Protein AF-A0A954LAP3-F1 (afdb_monomer_lite)

Radius of gyration: 24.7 Å; chains: 1; bounding box: 61×58×62 Å

Sequence (360 aa):
ISDARSALRKAASLLADQDLAIEVDALASLLDSYLTNERYTLDEVSLNVRSASELLTRMEQAEGIVRDGTETESEASGSFGLLQSSDAEGAGDELIADIEVIDGDADEEGNGGPRLVIAALNDQLDQAVVRVRGLVGDLITTSADQETRRTVKAFPAAMRMFDFRLYASPEASPAATRQRADDEMQTRLHRWLDTEQPGLDNKTPRQAAADPATRRLAAGLLLAMHQQVQTMADGFDLNRVWQELELPAPVNVDPARIRSTASLSFLQFRRVDLSQLNDDQLTDFAMRSAILGATDLAEAAIDAILERPDALEKFGLHRAGVLLSTLARERGDVAKTLHVIDFVRQRTDSTGEGFRQHLE

Secondary structure (DSSP, 8-state):
-HHHHHHHHHHHTT-S-HHHHHHHHHHHHHHHHHH-S-EEEEEEEEEEBS-HHHHHHHHHHSTTEEE-----SSS-SEEEEEESSS-TT-TTPBEEEEEEEE-PPPPTTS-S-SEEEEEEETTTHHHHHHHHHHHHTTTB---GGG-EEEEEEEEEGGGGGG---B---TTS-HHHHHHHHHHHHHHHHHHHHTS-BGGGTTB-HHHHHHSTTTHHHHHHHHHHHHHHHTTT-S---HHHHHHHTTPPPPPPB-GGG-S-GGGS-HHHHTTB-GGGS-HHHHHHHHHHHHHTT-HHHHHHHHHHHHT-HHHHHHH-HHHHHHHHHHHHHHTT-HHHHHHHHHHHHHHHHTTSSTTTSS--

pLDDT: mean 88.72, std 11.08, range [36.44, 98.25]

Structure (mmCIF, N/CA/C/O backbone):
data_AF-A0A954LAP3-F1
#
_entry.id   AF-A0A954LAP3-F1
#
loop_
_atom_site.group_PDB
_atom_site.id
_atom_site.type_symbol
_atom_site.label_atom_id
_atom_site.label_alt_id
_atom_site.label_comp_id
_atom_site.label_asym_id
_atom_site.label_entity_id
_atom_site.label_seq_id
_atom_site.pdbx_PDB_ins_code
_atom_site.Cartn_x
_atom_site.Cartn_y
_atom_site.Cartn_z
_atom_site.occupancy
_atom_site.B_iso_or_equiv
_atom_site.auth_seq_id
_atom_site.auth_comp_id
_atom_site.auth_asym_id
_atom_site.auth_atom_id
_atom_site.pdbx_PDB_model_num
ATOM 1 N N . ILE A 1 1 ? -15.810 -6.619 -20.477 1.00 64.44 1 ILE A N 1
ATOM 2 C CA . ILE A 1 1 ? -14.617 -6.945 -19.653 1.00 64.44 1 ILE A CA 1
ATOM 3 C C . ILE A 1 1 ? -13.750 -7.967 -20.380 1.00 64.44 1 ILE A C 1
ATOM 5 O O . ILE A 1 1 ? -12.683 -7.585 -20.845 1.00 64.44 1 ILE A O 1
ATOM 9 N N . SER A 1 2 ? -14.251 -9.193 -20.602 1.00 75.38 2 SER A N 1
ATOM 10 C CA . SER A 1 2 ? -13.543 -10.248 -21.356 1.00 75.38 2 SER A CA 1
ATOM 11 C C . SER A 1 2 ? -12.982 -9.766 -22.706 1.00 75.38 2 SER A C 1
ATOM 13 O O . SER A 1 2 ? -11.812 -10.000 -23.006 1.00 75.38 2 SER A O 1
ATOM 15 N N . ASP A 1 3 ? -13.772 -8.998 -23.465 1.00 85.50 3 ASP A N 1
ATOM 16 C CA . ASP A 1 3 ? -13.376 -8.499 -24.790 1.00 85.50 3 ASP A CA 1
ATOM 17 C C . ASP A 1 3 ? -12.215 -7.493 -24.744 1.00 85.50 3 ASP A C 1
ATOM 19 O O . ASP A 1 3 ? -11.321 -7.551 -25.583 1.00 85.50 3 ASP A O 1
ATOM 23 N N . ALA A 1 4 ? -12.179 -6.604 -23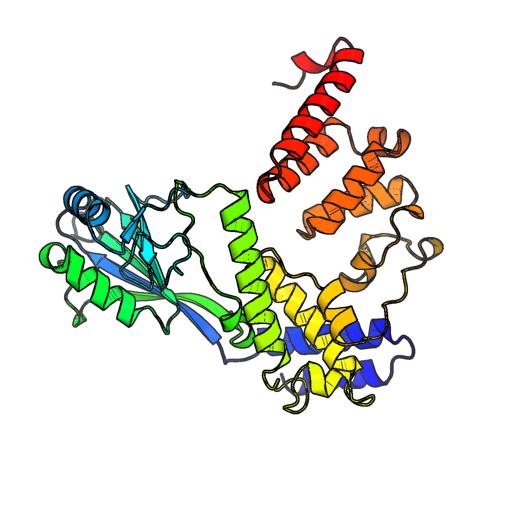.743 1.00 88.94 4 ALA A N 1
ATOM 24 C CA . ALA A 1 4 ? -11.130 -5.588 -23.616 1.00 88.94 4 ALA A CA 1
ATOM 25 C C . ALA A 1 4 ? -9.789 -6.213 -23.205 1.00 88.94 4 ALA A C 1
ATOM 27 O O . ALA A 1 4 ? -8.757 -5.932 -23.815 1.00 88.94 4 ALA A O 1
ATOM 28 N N . ARG A 1 5 ? -9.810 -7.133 -22.232 1.00 88.62 5 ARG A N 1
ATOM 29 C CA . ARG A 1 5 ? -8.635 -7.935 -21.872 1.00 88.62 5 ARG A CA 1
ATOM 30 C C . ARG A 1 5 ? -8.121 -8.735 -23.058 1.00 88.62 5 ARG A C 1
ATOM 32 O O . ARG A 1 5 ? -6.922 -8.740 -23.322 1.00 88.62 5 ARG A O 1
ATOM 39 N N . SER A 1 6 ? -9.018 -9.441 -23.746 1.00 90.38 6 SER A N 1
ATOM 40 C CA . SER A 1 6 ? -8.653 -10.262 -24.899 1.00 90.38 6 SER A CA 1
ATOM 41 C C . SER A 1 6 ? -8.020 -9.407 -25.998 1.00 90.38 6 SER A C 1
ATOM 43 O O . SER A 1 6 ? -6.980 -9.779 -26.540 1.00 90.38 6 SER A O 1
ATOM 45 N N . ALA A 1 7 ? -8.569 -8.214 -26.250 1.00 94.88 7 ALA A N 1
ATOM 46 C CA . ALA A 1 7 ? -8.007 -7.255 -27.192 1.00 94.88 7 ALA A CA 1
ATOM 47 C C . ALA A 1 7 ? -6.602 -6.781 -26.785 1.00 94.88 7 ALA A C 1
ATOM 49 O O . ALA A 1 7 ? -5.708 -6.791 -27.629 1.00 94.88 7 ALA A O 1
ATOM 50 N N . LEU A 1 8 ? -6.375 -6.429 -25.513 1.00 95.00 8 LEU A N 1
ATOM 51 C CA . LEU A 1 8 ? -5.049 -6.027 -25.023 1.00 95.00 8 LEU A CA 1
ATOM 52 C C . LEU A 1 8 ? -4.041 -7.175 -25.126 1.00 95.00 8 LEU A C 1
ATOM 54 O O . LEU A 1 8 ? -2.986 -7.000 -25.724 1.00 95.00 8 LEU A O 1
ATOM 58 N N . ARG A 1 9 ? -4.388 -8.380 -24.661 1.00 93.06 9 ARG A N 1
ATOM 59 C CA . ARG A 1 9 ? -3.522 -9.567 -24.796 1.00 93.06 9 ARG A CA 1
ATOM 60 C C . ARG A 1 9 ? -3.216 -9.884 -26.259 1.00 93.06 9 ARG A C 1
ATOM 62 O O . ARG A 1 9 ? -2.088 -10.241 -26.602 1.00 93.06 9 ARG A O 1
ATOM 69 N N . LYS A 1 10 ? -4.203 -9.722 -27.147 1.00 95.44 10 LYS A N 1
ATOM 70 C CA . LYS A 1 10 ? -3.998 -9.901 -28.584 1.00 95.44 10 LYS A CA 1
ATOM 71 C C . LYS A 1 10 ? -3.062 -8.836 -29.146 1.00 95.44 10 LYS A C 1
ATOM 73 O O . LYS A 1 10 ? -2.149 -9.199 -29.880 1.00 95.44 10 LYS A O 1
ATOM 78 N N . ALA A 1 11 ? -3.249 -7.566 -28.794 1.00 96.88 11 ALA A N 1
ATOM 79 C CA . ALA A 1 11 ? -2.355 -6.484 -29.195 1.00 96.88 11 ALA A CA 1
ATOM 80 C C . ALA A 1 11 ? -0.924 -6.751 -28.718 1.00 96.88 11 ALA A C 1
ATOM 82 O O . ALA A 1 11 ? 0.010 -6.672 -29.508 1.00 96.88 11 ALA A O 1
ATOM 83 N N . ALA A 1 12 ? -0.769 -7.182 -27.470 1.00 95.38 12 ALA A N 1
ATOM 84 C CA . ALA A 1 12 ? 0.515 -7.513 -26.885 1.00 95.38 12 ALA A CA 1
ATOM 85 C C . ALA A 1 12 ? 1.236 -8.646 -27.640 1.00 95.38 12 ALA A C 1
ATOM 87 O O . ALA A 1 12 ? 2.431 -8.552 -27.896 1.00 95.38 12 ALA A O 1
ATOM 88 N N . SER A 1 13 ? 0.502 -9.662 -28.115 1.00 95.06 13 SER A N 1
ATOM 89 C CA . SER A 1 13 ? 1.061 -10.729 -28.967 1.00 95.06 13 SER A CA 1
ATOM 90 C C . SER A 1 13 ? 1.543 -10.269 -30.353 1.00 95.06 13 SER A C 1
ATOM 92 O O . SER A 1 13 ? 2.222 -11.026 -31.043 1.00 95.06 13 SER A O 1
ATOM 94 N N . LEU A 1 14 ? 1.154 -9.067 -30.791 1.00 96.94 14 LEU A N 1
ATOM 95 C CA . LEU A 1 14 ? 1.518 -8.493 -32.091 1.00 96.94 14 LEU A CA 1
ATOM 96 C C . LEU A 1 14 ? 2.677 -7.491 -31.991 1.00 96.94 14 LEU A C 1
ATOM 98 O O . LEU A 1 14 ? 3.169 -7.031 -33.021 1.00 96.94 14 LEU A O 1
ATOM 102 N N . LEU A 1 15 ? 3.096 -7.127 -30.778 1.00 95.12 15 LEU A N 1
ATOM 103 C CA . LEU A 1 15 ? 4.179 -6.178 -30.557 1.00 95.12 15 LEU A CA 1
ATOM 104 C C . LEU A 1 15 ? 5.541 -6.859 -30.721 1.00 95.12 15 LEU A C 1
ATOM 106 O O . LEU A 1 15 ? 5.785 -7.934 -30.182 1.00 95.12 15 LEU A O 1
ATOM 110 N N . ALA A 1 16 ? 6.435 -6.200 -31.460 1.00 92.19 16 ALA A N 1
ATOM 111 C CA . ALA A 1 16 ? 7.822 -6.641 -31.614 1.00 92.19 16 ALA A CA 1
ATOM 112 C C . ALA A 1 16 ? 8.696 -6.255 -30.408 1.00 92.19 16 ALA A C 1
ATOM 114 O O . ALA A 1 16 ? 9.675 -6.934 -30.113 1.00 92.19 16 ALA A O 1
ATOM 115 N N . ASP A 1 17 ? 8.344 -5.161 -29.729 1.00 89.88 17 ASP A N 1
ATOM 116 C CA . ASP A 1 17 ? 8.992 -4.729 -28.495 1.00 89.88 17 ASP A CA 1
ATOM 117 C C . ASP A 1 17 ? 8.438 -5.555 -27.329 1.00 89.88 17 ASP A C 1
ATOM 119 O O . ASP A 1 17 ? 7.256 -5.456 -26.982 1.00 89.88 17 ASP A O 1
ATOM 123 N N . GLN A 1 18 ? 9.293 -6.407 -26.764 1.00 90.62 18 GLN A N 1
ATOM 124 C CA . GLN A 1 18 ? 8.921 -7.319 -25.691 1.00 90.62 18 GLN A CA 1
ATOM 125 C C . GLN A 1 18 ? 8.487 -6.575 -24.430 1.00 90.62 18 GLN A C 1
ATOM 127 O O . GLN A 1 18 ? 7.555 -7.017 -23.760 1.00 90.62 18 GLN A O 1
ATOM 132 N N . ASP A 1 19 ? 9.134 -5.458 -24.114 1.00 89.50 19 ASP A N 1
ATOM 133 C CA . ASP A 1 19 ? 8.819 -4.709 -22.911 1.00 89.50 19 ASP A CA 1
ATOM 134 C C . ASP A 1 19 ? 7.451 -4.063 -23.052 1.00 89.50 19 ASP A C 1
ATOM 136 O O . ASP A 1 19 ? 6.598 -4.268 -22.195 1.00 89.50 19 ASP A O 1
ATOM 140 N N . LEU A 1 20 ? 7.180 -3.412 -24.189 1.00 90.62 20 LEU A N 1
ATOM 141 C CA . LEU A 1 20 ? 5.851 -2.869 -24.472 1.00 90.62 20 LEU A CA 1
ATOM 142 C C . LEU A 1 20 ? 4.775 -3.967 -24.441 1.00 90.62 20 LEU A C 1
ATOM 144 O O . LEU A 1 20 ? 3.675 -3.749 -23.936 1.00 90.62 20 LEU A O 1
ATOM 148 N N . ALA A 1 21 ? 5.088 -5.167 -24.935 1.00 93.88 21 ALA A N 1
ATOM 149 C CA . ALA A 1 21 ? 4.186 -6.312 -24.851 1.00 93.88 21 ALA A CA 1
ATOM 150 C C . ALA A 1 21 ? 3.922 -6.765 -23.402 1.00 93.88 21 ALA A C 1
ATOM 152 O O . ALA A 1 21 ? 2.814 -7.213 -23.102 1.00 93.88 21 ALA A O 1
ATOM 153 N N . ILE A 1 22 ? 4.903 -6.658 -22.505 1.00 94.06 22 ILE A N 1
ATOM 154 C CA . ILE A 1 22 ? 4.727 -6.902 -21.066 1.00 94.06 22 ILE A CA 1
ATOM 155 C C . ILE A 1 22 ? 3.849 -5.807 -20.445 1.00 94.06 22 ILE A C 1
ATOM 157 O O . ILE A 1 22 ? 2.940 -6.124 -19.679 1.00 94.06 22 ILE A O 1
ATOM 161 N N . GLU A 1 23 ? 4.052 -4.533 -20.799 1.00 92.88 23 GLU A N 1
ATOM 162 C CA . GLU A 1 23 ? 3.237 -3.428 -20.268 1.00 92.88 23 GLU A CA 1
ATOM 163 C C . GLU A 1 23 ? 1.764 -3.570 -20.653 1.00 92.88 23 GLU A C 1
ATOM 165 O O . GLU A 1 23 ? 0.874 -3.352 -19.831 1.00 92.88 23 GLU A O 1
ATOM 170 N N . VAL A 1 24 ? 1.487 -3.973 -21.895 1.00 94.56 24 VAL A N 1
ATOM 171 C CA . VAL A 1 24 ? 0.112 -4.196 -22.354 1.00 94.56 24 VAL A CA 1
ATOM 172 C C . VAL A 1 24 ? -0.539 -5.371 -21.609 1.00 94.56 24 VAL A C 1
ATOM 174 O O . VAL A 1 24 ? -1.722 -5.288 -21.276 1.00 94.56 24 VAL A O 1
ATOM 177 N N . ASP A 1 25 ? 0.208 -6.429 -21.276 1.00 95.06 25 ASP A N 1
ATOM 178 C CA . ASP A 1 25 ? -0.294 -7.508 -20.409 1.00 95.06 25 ASP A CA 1
ATOM 179 C C . ASP A 1 25 ? -0.524 -7.038 -18.963 1.00 95.06 25 ASP A C 1
ATOM 181 O O . ASP A 1 25 ? -1.498 -7.458 -18.328 1.00 95.06 25 ASP A O 1
ATOM 185 N N . ALA A 1 26 ? 0.329 -6.151 -18.441 1.00 94.06 26 ALA A N 1
ATOM 186 C CA . ALA A 1 26 ? 0.139 -5.540 -17.127 1.00 94.06 26 ALA A CA 1
ATOM 187 C C . ALA A 1 26 ? -1.142 -4.696 -17.096 1.00 94.06 26 ALA A C 1
ATOM 189 O O . ALA A 1 26 ? -1.969 -4.858 -16.201 1.00 94.06 26 ALA A O 1
ATOM 190 N N . LEU A 1 27 ? -1.376 -3.872 -18.124 1.00 93.06 27 LEU A N 1
ATOM 191 C CA . LEU A 1 27 ? -2.619 -3.112 -18.285 1.00 93.06 27 LEU A CA 1
ATOM 192 C C . LEU A 1 27 ? -3.840 -4.025 -18.408 1.00 93.06 27 LEU A C 1
ATOM 194 O O . LEU A 1 27 ? -4.873 -3.742 -17.807 1.00 93.06 27 LEU A O 1
ATOM 198 N N . ALA A 1 28 ? -3.730 -5.132 -19.147 1.00 93.69 28 ALA A N 1
ATOM 199 C CA . ALA A 1 28 ? -4.803 -6.118 -19.237 1.00 93.69 28 ALA A CA 1
ATOM 200 C C . ALA A 1 28 ? -5.134 -6.726 -17.862 1.00 93.69 28 ALA A C 1
ATOM 202 O O . ALA A 1 28 ? -6.305 -6.930 -17.550 1.00 93.69 28 ALA A O 1
ATOM 203 N N . SER A 1 29 ? -4.114 -6.975 -17.038 1.00 92.12 29 SER A N 1
ATOM 204 C CA . SER A 1 29 ? -4.262 -7.542 -15.691 1.00 92.12 29 SER A CA 1
ATOM 205 C C . SER A 1 29 ? -4.841 -6.531 -14.694 1.00 92.12 29 SER A C 1
ATOM 207 O O . SER A 1 29 ? -5.730 -6.875 -13.918 1.00 92.12 29 SER A O 1
ATOM 209 N N . LEU A 1 30 ? -4.410 -5.267 -14.756 1.00 91.38 30 LEU A N 1
ATOM 210 C CA . LEU A 1 30 ? -5.008 -4.175 -13.980 1.00 91.38 30 LEU A CA 1
ATOM 211 C C . LEU A 1 30 ? -6.471 -3.952 -14.371 1.00 91.38 30 LEU A C 1
ATOM 213 O O . LEU A 1 30 ? -7.333 -3.780 -13.517 1.00 91.38 30 LEU A O 1
ATOM 217 N N . LEU A 1 31 ? -6.785 -3.979 -15.666 1.00 91.88 31 LEU A N 1
ATOM 218 C CA . LEU A 1 31 ? -8.161 -3.815 -16.124 1.00 91.88 31 LEU A CA 1
ATOM 219 C C . LEU A 1 31 ? -9.066 -4.928 -15.577 1.00 91.88 31 LEU A C 1
ATOM 221 O O . LEU A 1 31 ? -10.184 -4.650 -15.151 1.00 91.88 31 LEU A O 1
ATOM 225 N N . ASP A 1 32 ? -8.578 -6.168 -15.537 1.00 89.38 32 ASP A N 1
ATOM 226 C CA . ASP A 1 32 ? -9.293 -7.281 -14.909 1.00 89.38 32 ASP A CA 1
ATOM 227 C C . ASP A 1 32 ? -9.547 -7.046 -13.421 1.00 89.38 32 ASP A C 1
ATOM 229 O O . ASP A 1 32 ? -10.669 -7.248 -12.952 1.00 89.38 32 ASP A O 1
ATOM 233 N N . SER A 1 33 ? -8.542 -6.580 -12.678 1.00 87.94 33 SER A N 1
ATOM 234 C CA . SER A 1 33 ? -8.686 -6.328 -11.244 1.00 87.94 33 SER A CA 1
ATOM 235 C C . SER A 1 33 ? -9.628 -5.156 -10.941 1.00 87.94 33 SER A C 1
ATOM 237 O O . SER A 1 33 ? -10.359 -5.189 -9.950 1.00 87.94 33 SER A O 1
ATOM 239 N N . TYR A 1 34 ? -9.687 -4.143 -11.809 1.00 87.31 34 TYR A N 1
ATOM 240 C CA . TYR A 1 34 ? -10.629 -3.028 -11.674 1.00 87.31 34 TYR A CA 1
ATOM 241 C C . TYR A 1 34 ? -12.044 -3.351 -12.134 1.00 87.31 34 TYR A C 1
ATOM 243 O O . TYR A 1 34 ? -12.975 -2.685 -11.683 1.00 87.31 34 TYR A O 1
ATOM 251 N N . LEU A 1 35 ? -12.228 -4.336 -13.009 1.00 88.56 35 LEU A N 1
ATOM 252 C CA . LEU A 1 35 ? -13.541 -4.670 -13.558 1.00 88.56 35 LEU A CA 1
ATOM 253 C C . LEU A 1 35 ? -14.154 -5.935 -12.950 1.00 88.56 35 LEU A C 1
ATOM 255 O O . LEU A 1 35 ? -15.334 -6.192 -13.177 1.00 88.56 35 LEU A O 1
ATOM 259 N N . THR A 1 36 ? -13.404 -6.716 -12.169 1.00 87.00 36 THR A N 1
ATOM 260 C CA . THR A 1 36 ? -13.969 -7.868 -11.460 1.00 87.00 36 THR A CA 1
ATOM 261 C C . THR A 1 36 ? -15.006 -7.442 -10.413 1.00 87.00 36 THR A C 1
ATOM 263 O O . THR A 1 36 ? -14.868 -6.410 -9.742 1.00 87.00 36 THR A O 1
ATOM 266 N N . ASN A 1 37 ? -16.045 -8.271 -10.274 1.00 89.12 37 ASN A N 1
ATOM 267 C CA . ASN A 1 37 ? -17.036 -8.181 -9.198 1.00 89.12 37 ASN A CA 1
ATOM 268 C C . ASN A 1 37 ? -16.545 -8.864 -7.914 1.00 89.12 37 ASN A C 1
ATOM 270 O O . ASN A 1 37 ? -17.130 -8.657 -6.856 1.00 89.12 37 ASN A O 1
ATOM 274 N N . GLU A 1 38 ? -15.487 -9.674 -7.999 1.00 91.19 38 GLU A N 1
ATOM 275 C CA . GLU A 1 38 ? -14.867 -10.305 -6.838 1.00 91.19 38 GLU A CA 1
ATOM 276 C C . GLU A 1 38 ? -14.075 -9.255 -6.062 1.00 91.19 38 GLU A C 1
ATOM 278 O O . GLU A 1 38 ? -12.967 -8.849 -6.437 1.00 91.19 38 GLU A O 1
ATOM 283 N N . ARG A 1 39 ? -14.693 -8.779 -4.985 1.00 94.00 39 ARG A N 1
ATOM 284 C CA . ARG A 1 39 ? -14.141 -7.774 -4.089 1.00 94.00 39 ARG A CA 1
ATOM 285 C C . ARG A 1 39 ? -14.112 -8.316 -2.676 1.00 94.00 39 ARG A C 1
ATOM 287 O O . ARG A 1 39 ? -15.005 -9.061 -2.284 1.00 94.00 39 ARG A O 1
ATOM 294 N N . TYR A 1 40 ? -13.110 -7.889 -1.927 1.00 95.25 40 TYR A N 1
ATOM 295 C CA . TYR A 1 40 ? -13.214 -7.854 -0.477 1.00 95.25 40 TYR A CA 1
ATOM 296 C C . TYR A 1 40 ? -13.492 -6.408 -0.062 1.00 95.25 40 TYR A C 1
ATOM 298 O O . TYR A 1 40 ? -13.181 -5.466 -0.807 1.00 95.25 40 TYR A O 1
ATOM 306 N N . THR A 1 41 ? -14.136 -6.232 1.082 1.00 96.56 41 THR A N 1
ATOM 307 C CA . THR A 1 41 ? -14.580 -4.920 1.548 1.00 96.56 41 THR A CA 1
ATOM 308 C C . THR A 1 41 ? -13.992 -4.611 2.912 1.00 96.56 41 THR A C 1
ATOM 310 O O . THR A 1 41 ? -13.809 -5.500 3.740 1.00 96.56 41 THR A O 1
ATOM 313 N N . LEU A 1 42 ? -13.667 -3.338 3.117 1.00 96.75 42 LEU A N 1
ATOM 314 C CA . LEU A 1 42 ? -13.529 -2.761 4.444 1.00 96.75 42 LEU A CA 1
ATOM 315 C C . LEU A 1 42 ? -14.923 -2.286 4.833 1.00 96.75 42 LEU A C 1
ATOM 317 O O . LEU A 1 42 ? -15.454 -1.342 4.234 1.00 96.75 42 LEU A O 1
ATOM 321 N N . ASP A 1 43 ? -15.508 -2.978 5.794 1.00 98.00 43 ASP A N 1
ATOM 322 C CA . ASP A 1 43 ? -16.829 -2.684 6.313 1.00 98.00 43 ASP A CA 1
ATOM 323 C C . ASP A 1 43 ? -16.686 -2.097 7.713 1.00 98.00 43 ASP A C 1
ATOM 325 O O . ASP A 1 43 ? -15.755 -2.409 8.456 1.00 98.00 43 ASP A O 1
ATOM 329 N N . GLU A 1 44 ? -17.627 -1.241 8.078 1.00 97.62 44 GLU A N 1
ATOM 330 C CA . GLU A 1 44 ? -17.718 -0.710 9.428 1.00 97.62 44 GLU A CA 1
ATOM 331 C C . GLU A 1 44 ? -19.086 -1.004 10.036 1.00 97.62 44 GLU A C 1
ATOM 333 O O . GLU A 1 44 ? -20.097 -1.128 9.332 1.00 97.62 44 GLU A O 1
ATOM 338 N N . VAL A 1 45 ? -19.115 -1.063 11.362 1.00 97.62 45 VAL A N 1
ATOM 339 C CA . VAL A 1 45 ? -20.342 -1.024 12.151 1.00 97.62 45 VAL A CA 1
ATOM 340 C C . VAL A 1 45 ? -20.255 0.094 13.176 1.00 97.62 45 VAL A C 1
ATOM 342 O O . VAL A 1 45 ? -19.234 0.263 13.843 1.00 97.62 45 VAL A O 1
ATOM 345 N N . SER A 1 46 ? -21.343 0.849 13.310 1.00 95.75 46 SER A N 1
ATOM 346 C CA . SER A 1 46 ? -21.480 1.866 14.348 1.00 95.75 46 SER A CA 1
ATOM 347 C C . SER A 1 46 ? -22.414 1.378 15.449 1.00 95.75 46 SER A C 1
ATOM 349 O O . SER A 1 46 ? -23.522 0.908 15.180 1.00 95.75 46 SER A O 1
ATOM 351 N N . LEU A 1 47 ? -21.946 1.475 16.691 1.00 96.06 47 LEU A N 1
ATOM 352 C CA . LEU A 1 47 ? -22.637 1.030 17.891 1.00 96.06 47 LEU A CA 1
ATOM 353 C C . LEU A 1 47 ? -22.745 2.203 18.867 1.00 96.06 47 LEU A C 1
ATOM 355 O O . LEU A 1 47 ? -21.738 2.728 19.334 1.00 96.06 47 LEU A O 1
ATOM 359 N N . ASN A 1 48 ? -23.963 2.592 19.222 1.00 95.50 48 ASN A N 1
ATOM 360 C CA . ASN A 1 48 ? -24.200 3.550 20.299 1.00 95.50 48 ASN A CA 1
ATOM 361 C C . ASN A 1 48 ? -23.713 2.979 21.633 1.00 95.50 48 ASN A C 1
ATOM 363 O O . ASN A 1 48 ? -23.916 1.792 21.930 1.00 95.50 48 ASN A O 1
ATOM 367 N N . VAL A 1 49 ? -23.108 3.841 22.448 1.00 96.31 49 VAL A N 1
ATOM 368 C CA . VAL A 1 49 ? -22.612 3.498 23.781 1.00 96.31 49 VAL A CA 1
ATOM 369 C C . VAL A 1 49 ? -23.166 4.455 24.831 1.00 96.31 49 VAL A C 1
ATOM 371 O O . VAL A 1 49 ? -23.672 5.524 24.514 1.00 96.31 49 VAL A O 1
ATOM 374 N N . ARG A 1 50 ? -23.128 4.064 26.107 1.00 95.44 50 ARG A N 1
ATOM 375 C CA . ARG A 1 50 ? -23.655 4.895 27.205 1.00 95.44 50 ARG A CA 1
ATOM 376 C C . ARG A 1 50 ? -22.756 6.080 27.552 1.00 95.44 50 ARG A C 1
ATOM 378 O O . ARG A 1 50 ? -23.259 7.120 27.959 1.00 95.44 50 ARG A O 1
ATOM 385 N N . SER A 1 51 ? -21.440 5.895 27.460 1.00 95.94 51 SER A N 1
ATOM 386 C CA . SER A 1 51 ? -20.438 6.894 27.838 1.00 95.94 51 SER A CA 1
ATOM 387 C C . SER A 1 51 ? -19.142 6.654 27.068 1.00 95.94 51 SER A C 1
ATOM 389 O O . SER A 1 51 ? -18.550 5.580 27.188 1.00 95.94 51 SER A O 1
ATOM 391 N N . ALA A 1 52 ? -18.685 7.657 26.313 1.00 96.06 52 ALA A N 1
ATOM 392 C CA . ALA A 1 52 ? -17.399 7.604 25.621 1.00 96.06 52 ALA A CA 1
ATOM 393 C C . ALA A 1 52 ? -16.227 7.525 26.615 1.00 96.06 52 ALA A C 1
ATOM 395 O O . ALA A 1 52 ? -15.338 6.696 26.452 1.00 96.06 52 ALA A O 1
ATOM 396 N N . SER A 1 53 ? -16.241 8.316 27.692 1.00 96.00 53 SER A N 1
ATOM 397 C CA . SER A 1 53 ? -15.144 8.343 28.673 1.00 96.00 53 SER A CA 1
ATOM 398 C C . SER A 1 53 ? -14.974 7.020 29.432 1.00 96.00 53 SER A C 1
ATOM 400 O O . SER A 1 53 ? -13.845 6.578 29.667 1.00 96.00 53 SER A O 1
ATOM 402 N N . GLU A 1 54 ? -16.080 6.366 29.810 1.00 97.25 54 GLU A N 1
ATOM 403 C CA . GLU A 1 54 ? -16.008 5.045 30.448 1.00 97.25 54 GLU A CA 1
ATOM 404 C C . GLU A 1 54 ? -15.511 3.983 29.461 1.00 97.25 54 GLU A C 1
ATOM 406 O O . GLU A 1 54 ? -14.683 3.144 29.824 1.00 97.25 54 GLU A O 1
ATOM 411 N N . LEU A 1 55 ? -15.961 4.059 28.204 1.00 97.31 55 LEU A N 1
ATOM 412 C CA . LEU A 1 55 ? -15.508 3.168 27.144 1.00 97.31 55 LEU A CA 1
ATOM 413 C C . LEU A 1 55 ? -14.003 3.298 26.898 1.00 97.31 55 LEU A C 1
ATOM 415 O O . LEU A 1 55 ? -13.317 2.282 26.917 1.00 97.31 55 LEU A O 1
ATOM 419 N N . LEU A 1 56 ? -13.485 4.522 26.752 1.00 96.69 56 LEU A N 1
ATOM 420 C CA . LEU A 1 56 ? -12.050 4.788 26.596 1.00 96.69 56 LEU A CA 1
ATOM 421 C C . LEU A 1 56 ? -11.241 4.143 27.726 1.00 96.69 56 LEU A C 1
ATOM 423 O O . LEU A 1 56 ? -10.303 3.393 27.468 1.00 96.69 56 LEU A O 1
ATOM 427 N N . THR A 1 57 ? -11.666 4.359 28.974 1.00 97.00 57 THR A N 1
ATOM 428 C CA . THR A 1 57 ? -10.993 3.793 30.153 1.00 97.00 57 THR A CA 1
ATOM 429 C C . THR A 1 57 ? -10.983 2.262 30.122 1.00 97.00 57 THR A C 1
ATOM 431 O O . THR A 1 57 ? -9.986 1.638 30.482 1.00 97.00 57 THR A O 1
ATOM 434 N N . ARG A 1 58 ? -12.090 1.633 29.703 1.00 97.12 58 ARG A N 1
ATOM 435 C CA . ARG A 1 58 ? -12.186 0.169 29.641 1.00 97.12 58 ARG A CA 1
ATOM 436 C C . ARG A 1 58 ? -11.389 -0.415 28.480 1.00 97.12 58 ARG A C 1
ATOM 438 O O . ARG A 1 58 ? -10.776 -1.461 28.656 1.00 97.12 58 ARG A O 1
ATOM 445 N N . MET A 1 59 ? -11.361 0.258 27.332 1.00 96.31 59 MET A N 1
ATOM 446 C CA . MET A 1 59 ? -10.568 -0.155 26.173 1.00 96.31 59 MET A CA 1
ATOM 447 C C . MET A 1 59 ? -9.065 -0.093 26.455 1.00 96.31 59 MET A C 1
ATOM 449 O O . MET A 1 59 ? -8.358 -1.024 26.093 1.00 96.31 59 MET A O 1
ATOM 453 N N . GLU A 1 60 ? -8.584 0.922 27.181 1.00 95.00 60 GLU A N 1
ATOM 454 C CA . GLU A 1 60 ? -7.175 1.011 27.611 1.00 95.00 60 GLU A CA 1
ATOM 455 C C . GLU A 1 60 ? -6.740 -0.128 28.549 1.00 95.00 60 GLU A C 1
ATOM 457 O O . GLU A 1 60 ? -5.550 -0.414 28.666 1.00 95.00 60 GLU A O 1
ATOM 462 N N . GLN A 1 61 ? -7.689 -0.772 29.231 1.00 95.19 61 GLN A N 1
ATOM 463 C CA . GLN A 1 61 ? -7.436 -1.866 30.175 1.00 95.19 61 GLN A CA 1
ATOM 464 C C . GLN A 1 61 ? -7.734 -3.251 29.585 1.00 95.19 61 GLN A C 1
ATOM 466 O O . GLN A 1 61 ? -7.478 -4.261 30.243 1.00 95.19 61 GLN A O 1
ATOM 471 N N . ALA A 1 62 ? -8.320 -3.314 28.389 1.00 94.88 62 ALA A N 1
ATOM 472 C CA . ALA A 1 62 ? -8.792 -4.554 27.797 1.00 94.88 62 ALA A CA 1
ATOM 473 C C . ALA A 1 62 ? -7.655 -5.312 27.100 1.00 94.88 62 ALA A C 1
ATOM 475 O O . ALA A 1 62 ? -6.967 -4.787 26.228 1.00 94.88 62 ALA A O 1
ATOM 476 N N . GLU A 1 63 ? -7.499 -6.588 27.446 1.00 92.00 63 GLU A N 1
ATOM 477 C CA . GLU A 1 63 ? -6.543 -7.478 26.790 1.00 92.00 63 GLU A CA 1
ATOM 478 C C . GLU A 1 63 ? -6.892 -7.663 25.301 1.00 92.00 63 GLU A C 1
ATOM 480 O O . GLU A 1 63 ? -8.048 -7.889 24.930 1.00 92.00 63 GLU A O 1
ATOM 485 N N . GLY A 1 64 ? -5.883 -7.558 24.432 1.00 91.56 64 GLY A N 1
ATOM 486 C CA . GLY A 1 64 ? -6.048 -7.649 22.980 1.00 91.56 64 GLY A CA 1
ATOM 487 C C . GLY A 1 64 ? -6.536 -6.365 22.294 1.00 91.56 64 GLY A C 1
ATOM 488 O O . GLY A 1 64 ? -6.683 -6.373 21.072 1.00 91.56 64 GLY A O 1
ATOM 489 N N . ILE A 1 65 ? -6.777 -5.279 23.037 1.00 94.56 65 ILE A N 1
ATOM 490 C CA . ILE A 1 65 ? -7.020 -3.940 22.489 1.00 94.56 65 ILE A CA 1
ATOM 491 C C . ILE A 1 65 ? -5.779 -3.087 22.742 1.00 94.56 65 ILE A C 1
ATOM 493 O O . ILE A 1 65 ? -5.255 -3.033 23.851 1.00 94.56 65 ILE A O 1
ATOM 497 N N . VAL A 1 66 ? -5.305 -2.413 21.701 1.00 93.50 66 VAL A N 1
ATOM 498 C CA . VAL A 1 66 ? -4.115 -1.561 21.756 1.00 93.50 66 VAL A CA 1
ATOM 499 C C . VAL A 1 66 ? -4.473 -0.161 21.302 1.00 93.50 66 VAL A C 1
ATOM 501 O O . VAL A 1 66 ? -5.245 0.004 20.366 1.00 93.50 66 VAL A O 1
ATOM 504 N N . ARG A 1 67 ? -3.946 0.867 21.965 1.00 92.25 67 ARG A N 1
ATOM 505 C CA . ARG A 1 67 ? -4.179 2.249 21.542 1.00 92.25 67 ARG A CA 1
ATOM 506 C C . ARG A 1 67 ? -3.369 2.531 20.281 1.00 92.25 67 ARG A C 1
ATOM 508 O O . ARG A 1 67 ? -2.169 2.260 20.257 1.00 92.25 67 ARG A O 1
ATOM 515 N N . ASP A 1 68 ? -4.020 3.067 19.256 1.00 86.06 68 ASP A N 1
ATOM 516 C CA . ASP A 1 68 ? -3.312 3.545 18.076 1.00 86.06 68 ASP A CA 1
ATOM 517 C C . ASP A 1 68 ? -2.642 4.883 18.423 1.00 86.06 68 ASP A C 1
ATOM 519 O O . ASP A 1 68 ? -3.271 5.795 18.963 1.00 86.06 68 ASP A O 1
ATOM 523 N N . GLY A 1 69 ? -1.332 4.960 18.195 1.00 71.75 69 GLY A N 1
ATOM 524 C CA . GLY A 1 69 ? -0.530 6.158 18.437 1.00 71.75 69 GLY A CA 1
ATOM 525 C C . GLY A 1 69 ? -0.562 7.148 17.274 1.00 71.75 69 GLY A C 1
ATOM 526 O O . GLY A 1 69 ? 0.040 8.217 17.376 1.00 71.75 69 GLY A O 1
ATOM 527 N N . THR A 1 70 ? -1.214 6.800 16.164 1.00 65.44 70 THR A N 1
ATOM 528 C CA . THR A 1 70 ? -1.395 7.719 15.048 1.00 65.44 70 THR A CA 1
ATOM 529 C C . THR A 1 70 ? -2.540 8.678 15.369 1.00 65.44 70 THR A C 1
ATOM 531 O O . THR A 1 70 ? -3.709 8.307 15.417 1.00 65.44 70 THR A O 1
ATOM 534 N N . GLU A 1 71 ? -2.202 9.942 15.638 1.00 55.97 71 GLU A N 1
ATOM 535 C CA . GLU A 1 71 ? -3.192 11.019 15.660 1.00 55.97 71 GLU A CA 1
ATOM 536 C C . GLU A 1 71 ? -3.747 11.172 14.240 1.00 55.97 71 GLU A C 1
ATOM 538 O O . GLU A 1 71 ? -3.172 11.848 13.388 1.00 55.97 71 GLU A O 1
ATOM 543 N N . THR A 1 72 ? -4.844 10.483 13.946 1.00 54.53 72 THR A N 1
ATOM 544 C CA . THR A 1 72 ? -5.640 10.763 12.754 1.00 54.53 72 THR A CA 1
ATOM 545 C C . THR A 1 72 ? -6.331 12.112 12.930 1.00 54.53 72 THR A C 1
ATOM 547 O O . THR A 1 72 ? -6.791 12.416 14.030 1.00 54.53 72 THR A O 1
ATOM 550 N N . GLU A 1 73 ? -6.489 12.889 11.853 1.00 58.09 73 GLU A N 1
ATOM 551 C CA . GLU A 1 73 ? -7.374 14.072 11.784 1.00 58.09 73 GLU A CA 1
ATOM 552 C C . GLU A 1 73 ? -8.872 13.682 11.901 1.00 58.09 73 GLU A C 1
ATOM 554 O O . GLU A 1 73 ? -9.732 14.190 11.186 1.00 58.09 73 GLU A O 1
ATOM 559 N N . SER A 1 74 ? -9.185 12.708 12.753 1.00 70.56 74 SER A N 1
ATOM 560 C CA . SER A 1 74 ? -10.520 12.199 13.027 1.00 70.56 74 SER A CA 1
ATOM 561 C C . SER A 1 74 ? -11.130 12.980 14.188 1.00 70.56 74 SER A C 1
ATOM 563 O O . SER A 1 74 ? -10.436 13.408 15.108 1.00 70.56 74 SER A O 1
ATOM 565 N N . GLU A 1 75 ? -12.455 13.121 14.179 1.00 82.06 75 GLU A N 1
ATOM 566 C CA . GLU A 1 75 ? -13.232 13.615 15.326 1.00 82.06 75 GLU A CA 1
ATOM 567 C C . GLU A 1 75 ? -13.269 12.596 16.487 1.00 82.06 75 GLU A C 1
ATOM 569 O O . GLU A 1 75 ? -13.926 12.822 17.505 1.00 82.06 75 GLU A O 1
ATOM 574 N N . ALA A 1 76 ? -12.587 11.454 16.343 1.00 88.19 76 ALA A N 1
ATOM 575 C CA . ALA A 1 76 ? -12.480 10.436 17.372 1.00 88.19 76 ALA A CA 1
ATOM 576 C C . ALA A 1 76 ? -11.788 10.972 18.634 1.00 88.19 76 ALA A C 1
ATOM 578 O O . ALA A 1 76 ? -10.698 11.540 18.611 1.00 88.19 76 ALA A O 1
ATOM 579 N N . SER A 1 77 ? -12.412 10.711 19.778 1.00 93.25 77 SER A N 1
ATOM 580 C CA . SER A 1 77 ? -11.846 10.953 21.105 1.00 93.25 77 SER A CA 1
ATOM 581 C C . SER A 1 77 ? -10.779 9.919 21.477 1.00 93.25 77 SER A C 1
ATOM 583 O O . SER A 1 77 ? -9.989 10.146 22.394 1.00 93.25 77 SER A O 1
ATOM 585 N N . GLY A 1 78 ? -10.746 8.783 20.775 1.00 93.44 78 GLY A N 1
ATOM 586 C CA . GLY A 1 78 ? -9.667 7.805 20.855 1.00 93.44 78 GLY A CA 1
ATOM 587 C C . GLY A 1 78 ? -9.744 6.758 19.747 1.00 93.44 78 GLY A C 1
ATOM 588 O O . GLY A 1 78 ? -10.838 6.366 19.339 1.00 93.44 78 GLY A O 1
ATOM 589 N N . SER A 1 79 ? -8.574 6.290 19.316 1.00 94.31 79 SER A N 1
ATOM 590 C CA . SER A 1 79 ? -8.407 5.260 18.289 1.00 94.31 79 SER A CA 1
ATOM 591 C C . SER A 1 79 ? -7.655 4.064 18.866 1.00 94.31 79 SER A C 1
ATOM 593 O O . SER A 1 79 ? -6.676 4.216 19.604 1.00 94.31 79 SER A O 1
ATOM 595 N N . PHE A 1 80 ? -8.129 2.865 18.552 1.00 95.19 80 PHE A N 1
ATOM 596 C CA . PHE A 1 80 ? -7.593 1.602 19.037 1.00 95.19 80 PHE A CA 1
ATOM 597 C C . PHE A 1 80 ? -7.543 0.576 17.908 1.00 95.19 80 PHE A C 1
ATOM 599 O O . PHE A 1 80 ? -8.338 0.615 16.977 1.00 95.19 80 PHE A O 1
ATOM 606 N N . GLY A 1 81 ? -6.648 -0.392 18.032 1.00 94.88 81 GLY A N 1
ATOM 607 C CA . GLY A 1 81 ? -6.601 -1.590 17.215 1.00 94.88 81 GLY A CA 1
ATOM 608 C C . GLY A 1 81 ? -7.025 -2.822 18.014 1.00 94.88 81 GLY A C 1
ATOM 609 O O . GLY A 1 81 ? -6.739 -2.933 19.208 1.00 94.88 81 GLY A O 1
ATOM 610 N N . LEU A 1 82 ? -7.692 -3.768 17.356 1.00 95.62 82 LEU A N 1
ATOM 611 C CA . LEU A 1 82 ? -7.983 -5.093 17.904 1.00 95.62 82 LEU A CA 1
ATOM 612 C C . LEU A 1 82 ? -6.978 -6.111 17.363 1.00 95.62 82 LEU A C 1
ATOM 614 O O . LEU A 1 82 ? -6.968 -6.392 16.163 1.00 95.62 82 LEU A O 1
ATOM 618 N N . LEU A 1 83 ? -6.173 -6.702 18.244 1.00 94.38 83 LEU A N 1
ATOM 619 C CA . LEU A 1 83 ? -5.189 -7.729 17.891 1.00 94.38 83 LEU A CA 1
ATOM 620 C C . LEU A 1 83 ? -5.874 -9.047 17.523 1.00 94.38 83 LEU A C 1
ATOM 622 O O . LEU A 1 83 ? -6.907 -9.392 18.098 1.00 94.38 83 LEU A O 1
ATOM 626 N N . GLN A 1 84 ? -5.308 -9.820 16.595 1.00 91.75 84 GLN A N 1
ATOM 627 C CA . GLN A 1 84 ? -5.801 -11.152 16.237 1.00 91.75 84 GLN A CA 1
ATOM 628 C C . GLN A 1 84 ? -5.696 -12.126 17.419 1.00 91.75 84 GLN A C 1
ATOM 630 O O . GLN A 1 84 ? -6.684 -12.795 17.744 1.00 91.75 84 GLN A O 1
ATOM 635 N N . SER A 1 85 ? -4.536 -12.165 18.079 1.00 83.69 85 SER A N 1
ATOM 636 C CA . SER A 1 85 ? -4.315 -12.891 19.333 1.00 83.69 85 SER A CA 1
ATOM 637 C C . SER A 1 85 ? -4.666 -12.013 20.542 1.00 83.69 85 SER A C 1
ATOM 639 O O . SER A 1 85 ? -4.807 -10.798 20.420 1.00 83.69 85 SER A O 1
ATOM 641 N N . SER A 1 86 ? -4.894 -12.626 21.703 1.00 65.31 86 SER A N 1
ATOM 642 C CA . SER A 1 86 ? -5.029 -11.913 22.985 1.00 65.31 86 SER A CA 1
ATOM 643 C C . SER A 1 86 ? -3.674 -11.575 23.612 1.00 65.31 86 SER A C 1
ATOM 645 O O . SER A 1 86 ? -3.606 -10.698 24.467 1.00 65.31 86 SER A O 1
ATOM 647 N N . ASP A 1 87 ? -2.604 -12.238 23.171 1.00 61.62 87 ASP A N 1
ATOM 648 C CA . ASP A 1 87 ? -1.285 -12.171 23.795 1.00 61.62 87 ASP A CA 1
ATOM 649 C C . ASP A 1 87 ? -0.565 -10.855 23.445 1.00 61.62 87 ASP A C 1
ATOM 651 O O . ASP A 1 87 ? 0.330 -10.806 22.604 1.00 61.62 87 ASP A O 1
ATOM 655 N N . ALA A 1 88 ? -0.917 -9.774 24.146 1.00 54.53 88 ALA A N 1
ATOM 656 C CA . ALA A 1 88 ? -0.335 -8.437 23.969 1.00 54.53 88 ALA A CA 1
ATOM 657 C C . ALA A 1 88 ? 1.187 -8.356 24.250 1.00 54.53 88 ALA A C 1
ATOM 659 O O . ALA A 1 88 ? 1.814 -7.332 23.976 1.00 54.53 88 ALA A O 1
ATOM 660 N N . GLU A 1 89 ? 1.796 -9.424 24.779 1.00 53.34 89 GLU A N 1
ATOM 661 C CA . GLU A 1 89 ? 3.250 -9.554 24.957 1.00 53.34 89 GLU A CA 1
ATOM 662 C C . GLU A 1 89 ? 3.987 -9.848 23.630 1.00 53.34 89 GLU A C 1
ATOM 664 O O . GLU A 1 89 ? 5.210 -9.706 23.537 1.00 53.34 89 GLU A O 1
ATOM 669 N N . GLY A 1 90 ? 3.253 -10.221 22.576 1.00 51.78 90 GLY A N 1
ATOM 670 C CA . GLY A 1 90 ? 3.776 -10.486 21.243 1.00 51.78 90 GLY A CA 1
ATOM 671 C C . GLY A 1 90 ? 3.955 -9.214 20.421 1.00 51.78 90 GLY A C 1
ATOM 672 O O . GLY A 1 90 ? 3.040 -8.732 19.757 1.00 51.78 90 GLY A O 1
ATOM 673 N N . ALA A 1 91 ? 5.175 -8.686 20.384 1.00 50.38 91 ALA A N 1
ATOM 674 C CA . ALA A 1 91 ? 5.558 -7.700 19.384 1.00 50.38 91 ALA A CA 1
ATOM 675 C C . ALA A 1 91 ? 5.518 -8.366 17.984 1.00 50.38 91 ALA A C 1
ATOM 677 O O . ALA A 1 91 ? 6.508 -8.955 17.552 1.00 50.38 91 ALA A O 1
ATOM 678 N N . GLY A 1 92 ? 4.371 -8.310 17.299 1.00 59.00 92 GLY A N 1
ATOM 679 C CA . GLY A 1 92 ? 4.161 -8.973 16.003 1.00 59.00 92 GLY A CA 1
ATOM 680 C C . GLY A 1 92 ? 2.724 -9.387 15.669 1.00 59.00 92 GLY A C 1
ATOM 681 O O . GLY A 1 92 ? 2.524 -9.998 14.624 1.00 59.00 92 GLY A O 1
ATOM 682 N N . ASP A 1 93 ? 1.742 -9.075 16.511 1.00 80.94 93 ASP A N 1
ATOM 683 C CA . ASP A 1 93 ? 0.348 -9.433 16.244 1.00 80.94 93 ASP A CA 1
ATOM 684 C C . ASP A 1 93 ? -0.283 -8.598 15.113 1.00 80.94 93 ASP A C 1
ATOM 686 O O . ASP A 1 93 ? -0.090 -7.382 15.014 1.00 80.94 93 ASP A O 1
ATOM 690 N N . GLU A 1 94 ? -1.061 -9.265 14.256 1.00 90.25 94 GLU A N 1
ATOM 691 C CA . GLU A 1 94 ? -1.852 -8.632 13.196 1.00 90.25 94 GLU A CA 1
ATOM 692 C C . GLU A 1 94 ? -3.111 -7.979 13.791 1.00 90.25 94 GLU A C 1
ATOM 694 O O . GLU A 1 94 ? -3.782 -8.553 14.653 1.00 90.25 94 GLU A O 1
ATOM 699 N N . LEU A 1 95 ? -3.448 -6.776 13.331 1.00 93.06 95 LEU A N 1
ATOM 700 C CA . LEU A 1 95 ? -4.682 -6.076 13.667 1.00 93.06 95 LEU A CA 1
ATOM 701 C C . LEU A 1 95 ? -5.822 -6.565 12.776 1.00 93.06 95 LEU A C 1
ATOM 703 O O . LEU A 1 95 ? -5.768 -6.437 11.552 1.00 93.06 95 LEU A O 1
ATOM 707 N N . ILE A 1 96 ? -6.893 -7.063 13.393 1.00 95.06 96 ILE A N 1
ATOM 708 C CA . ILE A 1 96 ? -8.089 -7.540 12.680 1.00 95.06 96 ILE A CA 1
ATOM 709 C C . ILE A 1 96 ? -9.177 -6.471 12.552 1.00 95.06 96 ILE A C 1
ATOM 711 O O . ILE A 1 96 ? -10.089 -6.630 11.747 1.00 95.06 96 ILE A O 1
ATOM 715 N N . ALA A 1 97 ? -9.101 -5.391 13.334 1.00 96.62 97 ALA A N 1
ATOM 716 C CA . ALA A 1 97 ? -10.030 -4.267 13.258 1.00 96.62 97 ALA A CA 1
ATOM 717 C C . ALA A 1 97 ? -9.405 -2.981 13.805 1.00 96.62 97 ALA A C 1
ATOM 719 O O . ALA A 1 97 ? -8.601 -3.044 14.738 1.00 96.62 97 ALA A O 1
ATOM 720 N N . ASP A 1 98 ? -9.846 -1.846 13.272 1.00 95.69 98 ASP A N 1
ATOM 721 C CA . ASP A 1 98 ? -9.696 -0.541 13.912 1.00 95.69 98 ASP A CA 1
ATOM 722 C C . ASP A 1 98 ? -10.964 -0.233 14.693 1.00 95.69 98 ASP A C 1
ATOM 724 O O . ASP A 1 98 ? -12.072 -0.634 14.317 1.00 95.69 98 ASP A O 1
ATOM 728 N N . ILE A 1 99 ? -10.795 0.489 15.786 1.00 96.56 99 ILE A N 1
ATOM 729 C CA . ILE A 1 99 ? -11.872 0.877 16.668 1.00 96.56 99 ILE A CA 1
ATOM 730 C C . ILE A 1 99 ? -11.722 2.356 17.002 1.00 96.56 99 ILE A C 1
ATOM 732 O O . ILE A 1 99 ? -10.737 2.767 17.607 1.00 96.56 99 ILE A O 1
ATOM 736 N N . GLU A 1 100 ? -12.730 3.147 16.663 1.00 96.19 100 GLU A N 1
ATOM 737 C CA . GLU A 1 100 ? -12.791 4.567 16.995 1.00 96.19 100 GLU A CA 1
ATOM 738 C C . GLU A 1 100 ? -13.892 4.824 18.021 1.00 96.19 100 GLU A C 1
ATOM 740 O O . GLU A 1 100 ? -15.029 4.362 17.881 1.00 96.19 100 GLU A O 1
ATOM 745 N N . VAL A 1 101 ? -13.564 5.597 19.052 1.00 95.94 101 VAL A N 1
ATOM 746 C CA . VAL A 1 101 ? -14.525 6.115 20.025 1.00 95.94 101 VAL A CA 1
ATOM 747 C C . VAL A 1 101 ? -14.797 7.570 19.689 1.00 95.94 101 VAL A C 1
ATOM 749 O O . VAL A 1 101 ? -13.884 8.391 19.713 1.00 95.94 101 VAL A O 1
ATOM 752 N N . ILE A 1 102 ? -16.052 7.899 19.410 1.00 94.50 102 ILE A N 1
ATOM 753 C CA . ILE A 1 102 ? -16.481 9.254 19.063 1.00 94.50 102 ILE A CA 1
ATOM 754 C C . ILE A 1 102 ? -17.368 9.771 20.191 1.00 94.50 102 ILE A C 1
ATOM 756 O O . ILE A 1 102 ? -18.430 9.199 20.450 1.00 94.50 102 ILE A O 1
ATOM 760 N N . ASP A 1 103 ? -16.943 10.850 20.845 1.00 92.88 103 ASP A N 1
ATOM 761 C CA . ASP A 1 103 ? -17.746 11.593 21.817 1.00 92.88 103 ASP A CA 1
ATOM 762 C C . ASP A 1 103 ? -18.571 12.652 21.076 1.00 92.88 103 ASP A C 1
ATOM 764 O O . ASP A 1 103 ? -18.155 13.793 20.891 1.00 92.88 103 ASP A O 1
ATOM 768 N N . GLY A 1 104 ? -19.705 12.218 20.523 1.00 85.75 104 GLY A N 1
ATOM 769 C CA . GLY A 1 104 ? -20.645 13.101 19.842 1.00 85.75 104 GLY A CA 1
ATOM 770 C C . GLY A 1 104 ? -21.740 13.578 20.786 1.00 85.75 104 GLY A C 1
ATOM 771 O O . GLY A 1 104 ? -22.249 12.796 21.590 1.00 85.75 104 GLY A O 1
ATOM 772 N N . ASP A 1 105 ? -22.168 14.827 20.623 1.00 81.06 105 ASP A N 1
ATOM 773 C CA . ASP A 1 105 ? -23.396 15.307 21.247 1.00 81.06 105 ASP A CA 1
ATOM 774 C C . ASP A 1 105 ? -24.610 14.665 20.567 1.00 81.06 105 ASP A C 1
ATOM 776 O O . ASP A 1 105 ? -24.681 14.568 19.337 1.00 81.06 105 ASP A O 1
ATOM 780 N N . ALA A 1 106 ? -25.569 14.219 21.376 1.00 76.62 106 ALA A N 1
ATOM 781 C CA . ALA A 1 106 ? -26.870 13.823 20.864 1.00 76.62 106 ALA A CA 1
ATOM 782 C C . ALA A 1 106 ? -27.675 15.059 20.478 1.00 76.62 106 ALA A C 1
ATOM 784 O O . ALA A 1 106 ? -27.791 16.001 21.266 1.00 76.62 106 ALA A O 1
ATOM 785 N N . ASP A 1 107 ? -28.231 15.053 19.270 1.00 75.75 107 ASP A N 1
ATOM 786 C CA . ASP A 1 107 ? -29.196 16.057 18.859 1.00 75.75 107 ASP A CA 1
ATOM 787 C C . ASP A 1 107 ? -30.526 15.892 19.616 1.00 75.75 107 ASP A C 1
ATOM 789 O O . ASP A 1 107 ? -30.739 14.951 20.388 1.00 75.75 107 ASP A O 1
ATOM 793 N N . GLU A 1 108 ? -31.439 16.844 19.418 1.00 67.94 108 GLU A N 1
ATOM 794 C CA . GLU A 1 108 ? -32.742 16.859 20.096 1.00 67.94 108 GLU A CA 1
ATOM 795 C C . GLU A 1 108 ? -33.619 15.637 19.760 1.00 67.94 108 GLU A C 1
ATOM 797 O O . GLU A 1 108 ? -34.539 15.316 20.516 1.00 67.94 108 GLU A O 1
ATOM 802 N N . GLU A 1 109 ? -33.332 14.935 18.658 1.00 63.75 109 GLU A N 1
ATOM 803 C CA . GLU A 1 109 ? -34.016 13.706 18.245 1.00 63.75 109 GLU A CA 1
ATOM 804 C C . GLU A 1 109 ? -33.339 12.442 18.809 1.00 63.75 109 GLU A C 1
ATOM 806 O O . GLU A 1 109 ? -33.834 11.331 18.606 1.00 63.75 109 GLU A O 1
ATOM 811 N N . GLY A 1 110 ? -32.244 12.599 19.562 1.00 61.81 110 GLY A N 1
ATOM 812 C CA . GLY A 1 110 ? -31.428 11.502 20.076 1.00 61.81 110 GLY A CA 1
ATOM 813 C C . GLY A 1 110 ? -30.562 10.838 19.003 1.00 61.81 110 GLY A C 1
ATOM 814 O O . GLY A 1 110 ? -30.064 9.734 19.230 1.00 61.81 110 GLY A O 1
ATOM 815 N N . ASN A 1 111 ? -30.406 11.482 17.843 1.00 66.81 111 ASN A N 1
ATOM 816 C CA . ASN A 1 111 ? -29.472 11.088 16.800 1.00 66.81 111 ASN A CA 1
ATOM 817 C C . ASN A 1 111 ? -28.126 11.781 17.033 1.00 66.81 111 ASN A C 1
ATOM 819 O O . ASN A 1 111 ? -28.046 12.934 17.443 1.00 66.81 111 ASN A O 1
ATOM 823 N N . GLY A 1 112 ? -27.030 11.064 16.788 1.00 75.88 112 GLY A N 1
ATOM 824 C CA . GLY A 1 112 ? -25.750 11.491 17.354 1.00 75.88 112 GLY A CA 1
ATOM 825 C C . GLY A 1 112 ? -25.731 11.251 18.866 1.00 75.88 112 GLY A C 1
ATOM 826 O O . GLY A 1 112 ? -26.753 11.013 19.500 1.00 75.88 112 GLY A O 1
ATOM 827 N N . GLY A 1 113 ? -24.548 11.192 19.446 1.00 88.88 113 GLY A N 1
ATOM 828 C CA . GLY A 1 113 ? -24.323 10.627 20.769 1.00 88.88 113 GLY A CA 1
ATOM 829 C C . GLY A 1 113 ? -23.008 9.855 20.777 1.00 88.88 113 GLY A C 1
ATOM 830 O O . GLY A 1 113 ? -22.441 9.597 19.702 1.00 88.88 113 GLY A O 1
ATOM 831 N N . PRO A 1 114 ? -22.511 9.468 21.960 1.00 94.50 114 PRO A N 1
ATOM 832 C CA . PRO A 1 114 ? -21.274 8.723 22.055 1.00 94.50 114 PRO A CA 1
ATOM 833 C C . PRO A 1 114 ? -21.432 7.372 21.356 1.00 94.50 114 PRO A C 1
ATOM 835 O O . PRO A 1 114 ? -22.372 6.609 21.615 1.00 94.50 114 PRO A O 1
ATOM 838 N N . ARG A 1 115 ? -20.506 7.075 20.448 1.00 95.00 115 ARG A N 1
ATOM 839 C CA . ARG A 1 115 ? -20.555 5.871 19.618 1.00 95.00 115 ARG A CA 1
ATOM 840 C C . ARG A 1 115 ? -19.186 5.242 19.450 1.00 95.00 115 ARG A C 1
ATOM 842 O O . ARG A 1 115 ? -18.153 5.902 19.519 1.00 95.00 115 ARG A O 1
ATOM 849 N N . LEU A 1 116 ? -19.226 3.946 19.200 1.00 96.00 116 LEU A N 1
ATOM 850 C CA . LEU A 1 116 ? -18.101 3.101 18.865 1.00 96.00 116 LEU A CA 1
ATOM 851 C C . LEU A 1 116 ? -18.209 2.717 17.393 1.00 96.00 116 LEU A C 1
ATOM 853 O O . LEU A 1 116 ? -19.239 2.188 16.974 1.00 96.00 116 LEU A O 1
ATOM 857 N N . VAL A 1 117 ? -17.169 2.975 16.613 1.00 96.50 117 VAL A N 1
ATOM 858 C CA . VAL A 1 117 ? -17.072 2.530 15.221 1.00 96.50 117 VAL A CA 1
ATOM 859 C C . VAL A 1 117 ? -16.029 1.430 15.157 1.00 96.50 117 VAL A C 1
ATOM 861 O O . VAL A 1 117 ? -14.907 1.624 15.606 1.00 96.50 117 VAL A O 1
ATOM 864 N N . ILE A 1 118 ? -16.405 0.267 14.630 1.00 97.69 118 ILE A N 1
ATOM 865 C CA . ILE A 1 118 ? -15.487 -0.854 14.409 1.00 97.69 118 ILE A CA 1
ATOM 866 C C . ILE A 1 118 ? -15.358 -1.031 12.902 1.00 97.69 118 ILE A C 1
ATOM 868 O O . ILE A 1 118 ? -16.356 -1.339 12.250 1.00 97.69 118 ILE A O 1
ATOM 872 N N . ALA A 1 119 ? -14.155 -0.847 12.365 1.00 97.25 119 ALA A N 1
ATOM 873 C CA . ALA A 1 119 ? -13.842 -1.025 10.952 1.00 97.25 119 ALA A CA 1
ATOM 874 C C . ALA A 1 119 ? -12.926 -2.239 10.763 1.00 97.25 119 ALA A C 1
ATOM 876 O O . ALA A 1 119 ? -11.865 -2.344 11.376 1.00 97.25 119 ALA A O 1
ATOM 877 N N . ALA A 1 120 ? -13.330 -3.180 9.917 1.00 97.12 120 ALA A N 1
ATOM 878 C CA . ALA A 1 120 ? -12.588 -4.412 9.680 1.00 97.12 120 ALA A CA 1
ATOM 879 C C . ALA A 1 120 ? -12.832 -4.930 8.265 1.00 97.12 120 ALA A C 1
ATOM 881 O O . ALA A 1 120 ? -13.800 -4.554 7.597 1.00 97.12 120 ALA A O 1
ATOM 882 N N . LEU A 1 121 ? -11.965 -5.830 7.805 1.00 96.69 121 LEU A N 1
ATOM 883 C CA . LEU A 1 121 ? -12.238 -6.561 6.576 1.00 96.69 121 LEU A CA 1
ATOM 884 C C . LEU A 1 121 ? -13.515 -7.392 6.749 1.00 96.69 121 LEU A C 1
ATOM 886 O O . LEU A 1 121 ? -13.832 -7.857 7.845 1.00 96.69 121 LEU A O 1
ATOM 890 N N . ASN A 1 122 ? -14.271 -7.573 5.672 1.00 96.06 122 ASN A N 1
ATOM 891 C CA . ASN A 1 122 ? -15.591 -8.200 5.716 1.00 96.06 122 ASN A CA 1
ATOM 892 C C . ASN A 1 122 ? -15.580 -9.641 6.250 1.00 96.06 122 ASN A C 1
ATOM 894 O O . ASN A 1 122 ? -16.569 -10.097 6.817 1.00 96.06 122 ASN A O 1
ATOM 898 N N . ASP A 1 123 ? -14.462 -10.350 6.093 1.00 95.44 123 ASP A N 1
ATOM 899 C CA . ASP A 1 123 ? -14.233 -11.685 6.652 1.00 95.44 123 ASP A CA 1
ATOM 900 C C . ASP A 1 123 ? -13.833 -11.671 8.144 1.00 95.44 123 ASP A C 1
ATOM 902 O O . ASP A 1 123 ? -13.845 -12.719 8.787 1.00 95.44 123 ASP A O 1
ATOM 906 N N . GLN A 1 124 ? -13.519 -10.499 8.704 1.00 96.50 124 GLN A N 1
ATOM 907 C CA . GLN A 1 124 ? -13.077 -10.284 10.087 1.00 96.50 124 GLN A CA 1
ATOM 908 C C . GLN A 1 124 ? -14.082 -9.486 10.938 1.00 96.50 124 GLN A C 1
ATOM 910 O O . GLN A 1 124 ? -14.046 -9.587 12.167 1.00 96.50 124 GLN A O 1
ATOM 915 N N . LEU A 1 125 ? -15.000 -8.723 10.328 1.00 97.06 125 LEU A N 1
ATOM 916 C CA . LEU A 1 125 ? -15.884 -7.795 11.044 1.00 97.06 125 LEU A CA 1
ATOM 917 C C . LEU A 1 125 ? -16.746 -8.480 12.109 1.00 97.06 125 LEU A C 1
ATOM 919 O O . LEU A 1 125 ? -16.777 -8.023 13.247 1.00 97.06 125 LEU A O 1
ATOM 923 N N . ASP A 1 126 ? -17.403 -9.596 11.789 1.00 97.12 126 ASP A N 1
ATOM 924 C CA . ASP A 1 126 ? -18.251 -10.292 12.767 1.00 97.12 126 ASP A CA 1
ATOM 925 C C . ASP A 1 126 ? -17.445 -10.789 13.976 1.00 97.12 126 ASP A C 1
ATOM 927 O O . ASP A 1 126 ? -17.883 -10.656 15.121 1.00 97.12 126 ASP A O 1
ATOM 931 N N . GLN A 1 127 ? -16.236 -11.311 13.742 1.00 96.50 127 GLN A N 1
ATOM 932 C CA . GLN A 1 127 ? -15.333 -11.720 14.817 1.00 96.50 127 GLN A CA 1
ATOM 933 C C . GLN A 1 127 ? -14.925 -10.519 15.678 1.00 96.50 127 GLN A C 1
ATOM 935 O O . GLN A 1 127 ? -14.929 -10.620 16.908 1.00 96.50 127 GLN A O 1
ATOM 940 N N . ALA A 1 128 ? -14.594 -9.390 15.049 1.00 97.12 128 ALA A N 1
ATOM 941 C CA . ALA A 1 128 ? -14.225 -8.169 15.749 1.00 97.12 128 ALA A CA 1
ATOM 942 C C . ALA A 1 128 ? -15.375 -7.653 16.627 1.00 97.12 128 ALA A C 1
ATOM 944 O O . ALA A 1 128 ? -15.175 -7.399 17.814 1.00 97.12 128 ALA A O 1
ATOM 945 N N . VAL A 1 129 ? -16.598 -7.599 16.091 1.00 97.69 129 VAL A N 1
ATOM 946 C CA . VAL A 1 129 ? -17.801 -7.178 16.828 1.00 97.69 129 VAL A CA 1
ATOM 947 C C . VAL A 1 129 ? -18.060 -8.074 18.032 1.00 97.69 129 VAL A C 1
ATOM 949 O O . VAL A 1 129 ? -18.295 -7.571 19.131 1.00 97.69 129 VAL A O 1
ATOM 952 N N . VAL A 1 130 ? -17.991 -9.396 17.858 1.00 97.00 130 VAL A N 1
ATOM 953 C CA . VAL A 1 130 ? -18.192 -10.351 18.957 1.00 97.00 130 VAL A CA 1
ATOM 954 C C . VAL A 1 130 ? -17.147 -10.152 20.054 1.00 97.00 130 VAL A C 1
ATOM 956 O O . VAL A 1 130 ? -17.506 -10.112 21.232 1.00 97.00 130 VAL A O 1
ATOM 959 N N . ARG A 1 131 ? -15.868 -9.982 19.692 1.00 96.69 131 ARG A N 1
ATOM 960 C CA . ARG A 1 131 ? -14.790 -9.753 20.666 1.00 96.69 131 ARG A CA 1
ATOM 961 C C . ARG A 1 131 ? -14.970 -8.440 21.415 1.00 96.69 131 ARG A C 1
ATOM 963 O O . ARG A 1 131 ? -14.931 -8.440 22.641 1.00 96.69 131 ARG A O 1
ATOM 970 N N . VAL A 1 132 ? -15.242 -7.348 20.706 1.00 97.19 132 VAL A N 1
ATOM 971 C CA . VAL A 1 132 ? -15.469 -6.036 21.325 1.00 97.19 132 VAL A CA 1
ATOM 972 C C . VAL A 1 132 ? -16.690 -6.072 22.247 1.00 97.19 132 VAL A C 1
ATOM 974 O O . VAL A 1 132 ? -16.601 -5.639 23.393 1.00 97.19 132 VAL A O 1
ATOM 977 N N . ARG A 1 133 ? -17.807 -6.683 21.829 1.00 97.38 133 ARG A N 1
ATOM 978 C CA . ARG A 1 133 ? -18.978 -6.880 22.704 1.00 97.38 133 ARG A CA 1
ATOM 979 C C . ARG A 1 133 ? -18.665 -7.746 23.927 1.00 97.38 133 ARG A C 1
ATOM 981 O O . ARG A 1 133 ? -19.244 -7.516 24.982 1.00 97.38 133 ARG A O 1
ATOM 988 N N . GLY A 1 134 ? -17.759 -8.714 23.819 1.00 96.25 134 GLY A N 1
ATOM 989 C CA . GLY A 1 134 ? -17.293 -9.493 24.968 1.00 96.25 134 GLY A CA 1
ATOM 990 C C . GLY A 1 134 ? -16.521 -8.661 25.999 1.00 96.25 134 GLY A C 1
ATOM 991 O O . GLY A 1 134 ? -16.612 -8.943 27.190 1.00 96.25 134 GLY A O 1
ATOM 992 N N . LEU A 1 135 ? -15.799 -7.630 25.549 1.00 95.94 135 LEU A N 1
ATOM 993 C CA . LEU A 1 135 ? -14.942 -6.785 26.390 1.00 95.94 135 LEU A CA 1
ATOM 994 C C . LEU A 1 135 ? -15.684 -5.583 27.000 1.00 95.94 135 LEU A C 1
ATOM 996 O O . LEU A 1 135 ? -15.426 -5.224 28.147 1.00 95.94 135 LEU A O 1
ATOM 1000 N N . VAL A 1 136 ? -16.593 -4.956 26.244 1.00 96.75 136 VAL A N 1
ATOM 1001 C CA . VAL A 1 136 ? -17.262 -3.687 26.615 1.00 96.75 136 VAL A CA 1
ATOM 1002 C C . VAL A 1 136 ? -18.783 -3.707 26.398 1.00 96.75 136 VAL A C 1
ATOM 1004 O O . VAL A 1 136 ? -19.428 -2.664 26.286 1.00 96.75 136 VAL A O 1
ATOM 1007 N N . GLY A 1 137 ? -19.386 -4.893 26.287 1.00 96.00 137 GLY A N 1
ATOM 1008 C CA . GLY A 1 137 ? -20.790 -5.058 25.896 1.00 96.00 137 GLY A CA 1
ATOM 1009 C C . GLY A 1 137 ? -21.815 -4.422 26.832 1.00 96.00 137 GLY A C 1
ATOM 1010 O O . GLY A 1 137 ? -22.893 -4.056 26.376 1.00 96.00 137 GLY A O 1
ATOM 1011 N N . ASP A 1 138 ? -21.493 -4.246 28.113 1.00 97.19 138 ASP A N 1
ATOM 1012 C CA . ASP A 1 138 ? -22.344 -3.569 29.098 1.00 97.19 138 ASP A CA 1
ATOM 1013 C C . ASP A 1 138 ? -22.490 -2.058 28.838 1.00 97.19 138 ASP A C 1
ATOM 1015 O O . ASP A 1 138 ? -23.486 -1.448 29.250 1.00 97.19 138 ASP A O 1
ATOM 1019 N N . LEU A 1 139 ? -21.529 -1.470 28.117 1.00 97.19 139 LEU A N 1
ATOM 1020 C CA . LEU A 1 139 ? -21.542 -0.073 27.684 1.00 97.19 139 LEU A CA 1
ATOM 1021 C C . LEU A 1 139 ? -22.247 0.127 26.340 1.00 97.19 139 LEU A C 1
ATOM 1023 O O . LEU A 1 139 ? -22.672 1.246 26.053 1.00 97.19 139 LEU A O 1
ATOM 1027 N N . ILE A 1 140 ? -22.398 -0.925 25.531 1.00 97.19 140 ILE A N 1
ATOM 1028 C CA . ILE A 1 140 ? -23.029 -0.860 24.209 1.00 97.19 140 ILE A CA 1
ATOM 1029 C C . ILE A 1 140 ? -24.554 -0.914 24.357 1.00 97.19 140 ILE A C 1
ATOM 1031 O O . ILE A 1 140 ? -25.115 -1.875 24.879 1.00 97.19 140 ILE A O 1
ATOM 1035 N N . THR A 1 141 ? -25.246 0.113 23.861 1.00 95.81 141 THR A N 1
ATOM 1036 C CA . THR A 1 141 ? -26.717 0.201 23.901 1.00 95.81 141 THR A CA 1
ATOM 1037 C C . THR A 1 141 ? -27.383 -0.322 22.634 1.00 95.81 141 THR A C 1
ATOM 1039 O O . THR A 1 141 ? -28.570 -0.636 22.660 1.00 95.81 141 THR A O 1
ATOM 1042 N N . TH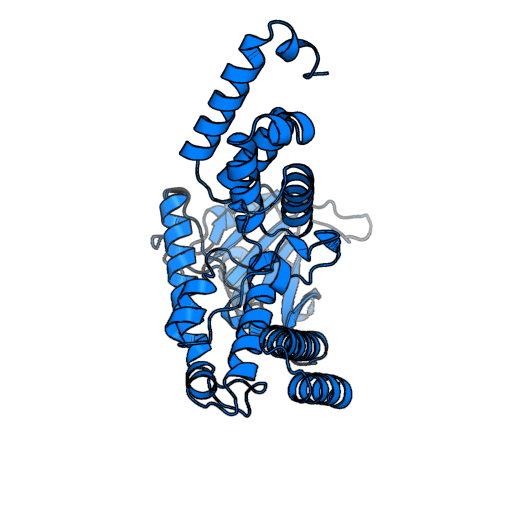R A 1 142 ? -26.627 -0.448 21.541 1.00 94.19 142 THR A N 1
ATOM 1043 C CA . THR A 1 142 ? -27.129 -0.967 20.259 1.00 94.19 142 THR A CA 1
ATOM 1044 C C . THR A 1 142 ? -27.282 -2.482 20.317 1.00 94.19 142 THR A C 1
ATOM 1046 O O . THR A 1 142 ? -26.297 -3.211 20.504 1.00 94.19 142 THR A O 1
ATOM 1049 N N . SER A 1 143 ? -28.511 -2.968 20.140 1.00 92.25 143 SER A N 1
ATOM 1050 C CA . SER A 1 143 ? -28.789 -4.397 20.001 1.00 92.25 143 SER A CA 1
ATOM 1051 C C . SER A 1 143 ? -28.347 -4.919 18.629 1.00 92.25 143 SER A C 1
ATOM 1053 O O . SER A 1 143 ? -28.147 -4.153 17.690 1.00 92.25 143 SER A O 1
ATOM 1055 N N . ALA A 1 144 ? -28.162 -6.235 18.506 1.00 90.12 144 ALA A N 1
ATOM 1056 C CA . ALA A 1 144 ? -27.648 -6.852 17.278 1.00 90.12 144 ALA A CA 1
ATOM 1057 C C . ALA A 1 144 ? -28.545 -6.604 16.045 1.00 90.12 144 ALA A C 1
ATOM 1059 O O . ALA A 1 144 ? -28.052 -6.502 14.929 1.00 90.12 144 ALA A O 1
ATOM 1060 N N . ASP A 1 145 ? -29.858 -6.476 16.241 1.00 90.75 145 ASP A N 1
ATOM 1061 C CA . ASP A 1 145 ? -30.846 -6.174 15.197 1.00 90.75 145 ASP A CA 1
ATOM 1062 C C . ASP A 1 145 ? -30.904 -4.686 14.802 1.00 90.75 145 ASP A C 1
ATOM 1064 O O . ASP A 1 145 ? -31.595 -4.335 13.847 1.00 90.75 145 ASP A O 1
ATOM 1068 N N . GLN A 1 146 ? -30.171 -3.822 15.511 1.00 91.31 146 GLN A N 1
ATOM 1069 C CA . GLN A 1 146 ? -30.078 -2.378 15.265 1.00 91.31 146 GLN A CA 1
ATOM 1070 C C . GLN A 1 146 ? -28.712 -1.952 14.701 1.00 91.31 146 GLN A C 1
ATOM 1072 O O . GLN A 1 146 ? -28.475 -0.763 14.488 1.00 91.31 146 GLN A O 1
ATOM 1077 N N . GLU A 1 147 ? -27.801 -2.900 14.464 1.00 92.94 147 GLU A N 1
ATOM 1078 C CA . GLU A 1 147 ? -26.471 -2.611 13.928 1.00 92.94 147 GLU A CA 1
ATOM 1079 C C . GLU A 1 147 ? -26.566 -1.995 12.531 1.00 92.94 147 GLU A C 1
ATOM 1081 O O . GLU A 1 147 ? -27.062 -2.611 11.586 1.00 92.94 147 GLU A O 1
ATOM 1086 N N . THR A 1 148 ? -26.036 -0.781 12.384 1.00 91.88 148 THR A N 1
ATOM 1087 C CA . THR A 1 148 ? -25.893 -0.156 11.070 1.00 91.88 148 THR A CA 1
ATOM 1088 C C . THR A 1 148 ? -24.520 -0.494 10.521 1.00 91.88 148 THR A C 1
ATOM 1090 O O . THR A 1 148 ? -23.505 -0.052 11.060 1.00 91.88 148 THR A O 1
ATOM 1093 N N . ARG A 1 149 ? -24.504 -1.289 9.450 1.00 96.00 149 ARG A N 1
ATOM 1094 C CA . ARG A 1 149 ? -23.289 -1.671 8.730 1.00 96.00 149 ARG A CA 1
ATOM 1095 C C . ARG A 1 149 ? -23.212 -0.926 7.412 1.00 96.00 149 ARG A C 1
ATOM 1097 O O . ARG A 1 149 ? -24.221 -0.801 6.714 1.00 96.00 149 ARG A O 1
ATOM 1104 N N . ARG A 1 150 ? -22.019 -0.473 7.044 1.00 96.75 150 ARG A N 1
ATOM 1105 C CA . ARG A 1 150 ? -21.769 0.073 5.709 1.00 96.75 150 ARG A CA 1
ATOM 1106 C C . ARG A 1 150 ? -20.414 -0.368 5.189 1.00 96.75 150 ARG A C 1
ATOM 1108 O O . ARG A 1 150 ? -19.463 -0.518 5.947 1.00 96.75 150 ARG A O 1
ATOM 1115 N N . THR A 1 151 ? -20.333 -0.510 3.875 1.00 97.25 151 THR A N 1
ATOM 1116 C CA . THR A 1 151 ? -19.057 -0.672 3.188 1.00 97.25 151 THR A CA 1
ATOM 1117 C C . THR A 1 151 ? -18.397 0.688 3.032 1.00 97.25 151 THR A C 1
ATOM 1119 O O . THR A 1 151 ? -18.958 1.584 2.400 1.00 97.25 151 THR A O 1
ATOM 1122 N N . VAL A 1 152 ? -17.201 0.828 3.597 1.00 95.38 152 VAL A N 1
ATOM 1123 C CA . VAL A 1 152 ? -16.370 2.034 3.490 1.00 95.38 152 VAL A CA 1
ATOM 1124 C C . VAL A 1 152 ? -15.600 2.009 2.180 1.00 95.38 152 VAL A C 1
ATOM 1126 O O . VAL A 1 152 ? -15.540 2.999 1.450 1.00 95.38 152 VAL A O 1
ATOM 1129 N N . LYS A 1 153 ? -15.005 0.854 1.867 1.00 94.56 153 LYS A N 1
ATOM 1130 C CA . LYS A 1 153 ? -14.140 0.691 0.701 1.00 94.56 153 LYS A CA 1
ATOM 1131 C C . LYS A 1 153 ? -14.218 -0.728 0.158 1.00 94.56 153 LYS A C 1
ATOM 1133 O O . LYS A 1 153 ? -14.406 -1.682 0.904 1.00 94.56 153 LYS A O 1
ATOM 1138 N N . ALA A 1 154 ? -14.049 -0.860 -1.152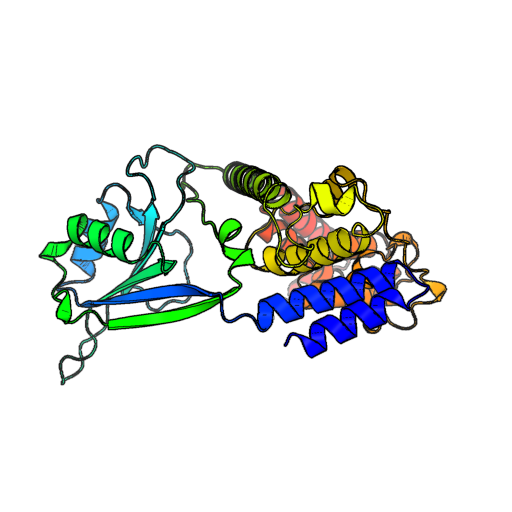 1.00 94.00 154 ALA A N 1
ATOM 1139 C CA . ALA A 1 154 ? -14.000 -2.141 -1.843 1.00 94.00 154 ALA A CA 1
ATOM 1140 C C . ALA A 1 154 ? -12.695 -2.263 -2.628 1.00 94.00 154 ALA A C 1
ATOM 1142 O O . ALA A 1 154 ? -12.277 -1.328 -3.317 1.00 94.00 154 ALA A O 1
ATOM 1143 N N . PHE A 1 155 ? -12.083 -3.438 -2.565 1.00 92.00 155 PHE A N 1
ATOM 1144 C CA . PHE A 1 155 ? -10.771 -3.712 -3.138 1.00 92.00 155 PHE A CA 1
ATOM 1145 C C . PHE A 1 155 ? -10.814 -4.975 -4.005 1.00 92.00 155 PHE A C 1
ATOM 1147 O O . PHE A 1 155 ? -11.629 -5.864 -3.753 1.00 92.00 155 PHE A O 1
ATOM 1154 N N . PRO A 1 156 ? -9.977 -5.088 -5.052 1.00 90.88 156 PRO A N 1
ATOM 1155 C CA . PRO A 1 156 ? -9.856 -6.322 -5.828 1.00 90.88 156 PRO A CA 1
ATOM 1156 C C . PRO A 1 156 ? -9.484 -7.526 -4.948 1.00 90.88 156 PRO A C 1
ATOM 1158 O O . PRO A 1 156 ? -8.514 -7.452 -4.201 1.00 90.88 156 PRO A O 1
ATOM 1161 N N . ALA A 1 157 ? -10.180 -8.660 -5.086 1.00 90.44 157 ALA A N 1
ATOM 1162 C CA . ALA A 1 157 ? -9.921 -9.869 -4.286 1.00 90.44 157 ALA A CA 1
ATOM 1163 C C . ALA A 1 157 ? -8.449 -10.334 -4.301 1.00 90.44 157 ALA A C 1
ATOM 1165 O O . ALA A 1 157 ? -7.926 -10.765 -3.277 1.00 90.44 157 ALA A O 1
ATOM 1166 N N . ALA A 1 158 ? -7.752 -10.171 -5.430 1.00 87.62 158 ALA A N 1
ATOM 1167 C CA . ALA A 1 158 ? -6.338 -10.531 -5.574 1.00 87.62 158 ALA A CA 1
ATOM 1168 C C . ALA A 1 158 ? -5.393 -9.777 -4.612 1.00 87.62 158 ALA A C 1
ATOM 1170 O O . ALA A 1 158 ? -4.285 -10.238 -4.358 1.00 87.62 158 ALA A O 1
ATOM 1171 N N . MET A 1 159 ? -5.823 -8.630 -4.075 1.00 89.75 159 MET A N 1
ATOM 1172 C CA . MET A 1 159 ? -5.037 -7.806 -3.150 1.00 89.75 159 MET A CA 1
ATOM 1173 C C . MET A 1 159 ? -5.186 -8.248 -1.689 1.00 89.75 159 MET A C 1
ATOM 1175 O O . MET A 1 159 ? -4.323 -7.925 -0.879 1.00 89.75 159 MET A O 1
ATOM 1179 N N . ARG A 1 160 ? -6.214 -9.048 -1.360 1.00 91.94 160 ARG A N 1
ATOM 1180 C CA . ARG A 1 160 ? -6.570 -9.431 0.018 1.00 91.94 160 ARG A CA 1
ATOM 1181 C C . ARG A 1 160 ? -5.402 -10.005 0.809 1.00 91.94 160 ARG A C 1
ATOM 1183 O O . ARG A 1 160 ? -5.296 -9.773 2.008 1.00 91.94 160 ARG A O 1
ATOM 1190 N N . MET A 1 161 ? -4.540 -10.777 0.153 1.00 91.44 161 MET A N 1
ATOM 1191 C CA . MET A 1 161 ? -3.420 -11.417 0.831 1.00 91.44 161 MET A CA 1
ATOM 1192 C C . MET A 1 161 ? -2.308 -10.453 1.236 1.00 91.44 161 MET A C 1
ATOM 1194 O O . MET A 1 161 ? -1.526 -10.813 2.105 1.00 91.44 161 MET A O 1
ATOM 1198 N N . PHE A 1 162 ? -2.235 -9.270 0.626 1.00 92.19 162 PHE A N 1
ATOM 1199 C CA . PHE A 1 162 ? -1.267 -8.220 0.949 1.00 92.19 162 PHE A CA 1
ATOM 1200 C C . PHE A 1 162 ? -1.867 -7.136 1.851 1.00 92.19 162 PHE A C 1
ATOM 1202 O O . PHE A 1 162 ? -1.150 -6.234 2.264 1.00 92.19 162 PHE A O 1
ATOM 1209 N N . ASP A 1 163 ? -3.161 -7.233 2.155 1.00 90.88 163 ASP A N 1
ATOM 1210 C CA . ASP A 1 163 ? -3.852 -6.365 3.100 1.00 90.88 163 ASP A CA 1
ATOM 1211 C C . ASP A 1 163 ? -3.702 -6.953 4.506 1.00 90.88 163 ASP A C 1
ATOM 1213 O O . ASP A 1 163 ? -4.430 -7.869 4.907 1.00 90.88 163 ASP A O 1
ATOM 1217 N N . PHE A 1 164 ? -2.655 -6.502 5.190 1.00 90.06 164 PHE A N 1
ATOM 1218 C CA . PHE A 1 164 ? -2.343 -6.862 6.564 1.00 90.06 164 PHE A CA 1
ATOM 1219 C C . PHE A 1 164 ? -1.877 -5.627 7.316 1.00 90.06 164 PHE A C 1
ATOM 1221 O O . PHE A 1 164 ? -1.315 -4.695 6.740 1.00 90.06 164 PHE A O 1
ATOM 1228 N N . ARG A 1 165 ? -2.096 -5.634 8.626 1.00 88.50 165 ARG A N 1
ATOM 1229 C CA . ARG A 1 165 ? -1.719 -4.530 9.503 1.00 88.50 165 ARG A CA 1
ATOM 1230 C C . ARG A 1 165 ? -1.020 -5.095 10.711 1.00 88.50 165 ARG A C 1
ATOM 1232 O O . ARG A 1 165 ? -1.615 -5.866 11.451 1.00 88.50 165 ARG A O 1
ATOM 1239 N N . LEU A 1 166 ? 0.238 -4.733 10.902 1.00 88.56 166 LEU A N 1
ATOM 1240 C CA . LEU A 1 166 ? 0.989 -5.170 12.070 1.00 88.56 166 LEU A CA 1
ATOM 1241 C C . LEU A 1 166 ? 0.843 -4.145 13.182 1.00 88.56 166 LEU A C 1
ATOM 1243 O O . LEU A 1 166 ? 1.007 -2.946 12.956 1.00 88.56 166 LEU A O 1
ATOM 1247 N N . TYR A 1 167 ? 0.598 -4.623 14.396 1.00 88.12 167 TYR A N 1
ATOM 1248 C CA . TYR A 1 167 ? 0.697 -3.774 15.565 1.00 88.12 167 TYR A CA 1
ATOM 1249 C C . TYR A 1 167 ? 2.162 -3.407 15.838 1.00 88.12 167 TYR A C 1
ATOM 1251 O O . TYR A 1 167 ? 3.034 -4.261 16.041 1.00 88.12 167 TYR A O 1
ATOM 1259 N N . ALA A 1 168 ? 2.427 -2.104 15.875 1.00 85.62 168 ALA A N 1
ATOM 1260 C CA . ALA A 1 168 ? 3.707 -1.549 16.274 1.00 85.62 168 ALA A CA 1
ATOM 1261 C C . ALA A 1 168 ? 3.697 -1.268 17.782 1.00 85.62 168 ALA A C 1
ATOM 1263 O O . ALA A 1 168 ? 3.238 -0.214 18.216 1.00 85.62 168 ALA A O 1
ATOM 1264 N N . SER A 1 169 ? 4.213 -2.206 18.585 1.00 83.50 169 SER A N 1
ATOM 1265 C CA . SER A 1 169 ? 4.366 -1.981 20.030 1.00 83.50 169 SER A CA 1
ATOM 1266 C C . SER A 1 169 ? 5.155 -0.686 20.302 1.00 83.50 169 SER A C 1
ATOM 1268 O O . SER A 1 169 ? 6.201 -0.496 19.675 1.00 83.50 169 SER A O 1
ATOM 1270 N N . PRO A 1 170 ? 4.731 0.166 21.257 1.00 82.44 170 PRO A N 1
ATOM 1271 C CA . PRO A 1 170 ? 5.462 1.375 21.645 1.00 82.44 170 PRO A CA 1
ATOM 1272 C C . PRO A 1 170 ? 6.908 1.124 22.093 1.00 82.44 170 PRO A C 1
ATOM 1274 O O . PRO A 1 170 ? 7.745 2.021 22.024 1.00 82.44 170 PRO A O 1
ATOM 1277 N N . GLU A 1 171 ? 7.214 -0.091 22.556 1.00 85.25 171 GLU A N 1
ATOM 1278 C CA . GLU A 1 171 ? 8.565 -0.497 22.958 1.00 85.25 171 GLU A CA 1
ATOM 1279 C C . GLU A 1 171 ? 9.427 -0.954 21.771 1.00 85.25 171 GLU A C 1
ATOM 1281 O O . GLU A 1 171 ? 10.657 -1.012 21.868 1.00 85.25 171 GLU A O 1
ATOM 1286 N N . ALA A 1 172 ? 8.802 -1.297 20.640 1.00 84.81 172 ALA A N 1
ATOM 1287 C CA . ALA A 1 172 ? 9.513 -1.709 19.444 1.00 84.81 172 ALA A CA 1
ATOM 1288 C C . ALA A 1 172 ? 10.144 -0.493 18.760 1.00 84.81 172 ALA A C 1
ATOM 1290 O O . ALA A 1 172 ? 9.514 0.544 18.552 1.00 84.81 172 ALA A O 1
ATOM 1291 N N . SER A 1 173 ? 11.405 -0.628 18.350 1.00 86.00 173 SER A N 1
ATOM 1292 C CA . SER A 1 173 ? 12.021 0.405 17.524 1.00 86.00 173 SER A CA 1
ATOM 1293 C C . SER A 1 173 ? 11.324 0.466 16.155 1.00 86.00 173 SER A C 1
ATOM 1295 O O . SER A 1 173 ? 10.956 -0.580 15.610 1.00 86.00 173 SER A O 1
ATOM 1297 N N . PRO A 1 174 ? 11.217 1.650 15.521 1.00 82.50 174 PRO A N 1
ATOM 1298 C CA . PRO A 1 174 ? 10.657 1.764 14.174 1.00 82.50 174 PRO A CA 1
ATOM 1299 C C . PRO A 1 174 ? 11.349 0.866 13.140 1.00 82.50 174 PRO A C 1
ATOM 1301 O O . PRO A 1 174 ? 10.732 0.450 12.166 1.00 82.50 174 PRO A O 1
ATOM 1304 N N . ALA A 1 175 ? 12.641 0.576 13.330 1.00 83.75 175 ALA A N 1
ATOM 1305 C CA . ALA A 1 175 ? 13.390 -0.342 12.475 1.00 83.75 175 ALA A CA 1
ATOM 1306 C C . ALA A 1 175 ? 12.939 -1.800 12.655 1.00 83.75 175 ALA A C 1
ATOM 1308 O O . ALA A 1 175 ? 12.797 -2.515 11.669 1.00 83.75 175 ALA A O 1
ATOM 1309 N N . ALA A 1 176 ? 12.669 -2.233 13.891 1.00 86.50 176 ALA A N 1
ATOM 1310 C CA . ALA A 1 176 ? 12.174 -3.580 14.162 1.00 86.50 176 ALA A CA 1
ATOM 1311 C C . ALA A 1 176 ? 10.760 -3.792 13.600 1.00 86.50 176 ALA A C 1
ATOM 1313 O O . ALA A 1 176 ? 10.493 -4.832 13.006 1.00 86.50 176 ALA A O 1
ATOM 1314 N N . THR A 1 177 ? 9.870 -2.804 13.740 1.00 84.69 177 THR A N 1
ATOM 1315 C CA . THR A 1 177 ? 8.521 -2.856 13.153 1.00 84.69 177 THR A CA 1
ATOM 1316 C C . THR A 1 177 ? 8.575 -2.961 11.628 1.00 84.69 177 THR A C 1
ATOM 1318 O O . THR A 1 177 ? 7.907 -3.819 11.059 1.00 84.69 177 THR A O 1
ATOM 1321 N N . ARG A 1 178 ? 9.414 -2.148 10.969 1.00 83.69 178 ARG A N 1
ATOM 1322 C CA . ARG A 1 178 ? 9.614 -2.210 9.510 1.00 83.69 178 ARG A CA 1
ATOM 1323 C C . ARG A 1 178 ? 10.165 -3.552 9.056 1.00 83.69 178 ARG A C 1
ATOM 1325 O O . ARG A 1 178 ? 9.577 -4.161 8.177 1.00 83.69 178 ARG A O 1
ATOM 1332 N N . GLN A 1 179 ? 11.216 -4.051 9.708 1.00 87.31 179 GLN A N 1
ATOM 1333 C CA . GLN A 1 179 ? 11.784 -5.357 9.370 1.00 87.31 179 GLN A CA 1
ATOM 1334 C C . GLN A 1 179 ? 10.727 -6.467 9.434 1.00 87.31 179 GLN A C 1
ATOM 1336 O O . GLN A 1 179 ? 10.700 -7.332 8.570 1.00 87.31 179 GLN A O 1
ATOM 1341 N N . ARG A 1 180 ? 9.819 -6.429 10.418 1.00 87.25 180 ARG A N 1
ATOM 1342 C CA . ARG A 1 180 ? 8.711 -7.393 10.496 1.00 87.25 180 ARG A CA 1
ATOM 1343 C C . ARG A 1 180 ? 7.693 -7.220 9.375 1.00 87.25 180 ARG A C 1
ATOM 1345 O O . ARG A 1 180 ? 7.230 -8.220 8.840 1.00 87.25 180 ARG A O 1
ATOM 1352 N N . ALA A 1 181 ? 7.337 -5.982 9.036 1.00 87.94 181 ALA A N 1
ATOM 1353 C CA . ALA A 1 181 ? 6.455 -5.710 7.904 1.00 87.94 181 ALA A CA 1
ATOM 1354 C C . ALA A 1 181 ? 7.066 -6.229 6.594 1.00 87.94 181 ALA A C 1
ATOM 1356 O O . ALA A 1 181 ? 6.371 -6.890 5.823 1.00 87.94 181 ALA A O 1
ATOM 1357 N N . ASP A 1 182 ? 8.371 -6.025 6.401 1.00 88.25 182 ASP A N 1
ATOM 1358 C CA . ASP A 1 182 ? 9.124 -6.567 5.272 1.00 88.25 182 ASP A CA 1
ATOM 1359 C C . ASP A 1 182 ? 9.117 -8.104 5.287 1.00 88.25 182 ASP A C 1
ATOM 1361 O O . ASP A 1 182 ? 8.788 -8.725 4.278 1.00 88.25 182 ASP A O 1
ATOM 1365 N N . ASP A 1 183 ? 9.419 -8.743 6.421 1.00 90.38 183 ASP A N 1
ATOM 1366 C CA . ASP A 1 183 ? 9.435 -10.208 6.552 1.00 90.38 183 ASP A CA 1
ATOM 1367 C C . ASP A 1 183 ? 8.051 -10.831 6.263 1.00 90.38 183 ASP A C 1
ATOM 1369 O O . ASP A 1 183 ? 7.943 -11.854 5.572 1.00 90.38 183 ASP A O 1
ATOM 1373 N N . GLU A 1 184 ? 6.978 -10.198 6.744 1.00 91.12 184 GLU A N 1
ATOM 1374 C CA . GLU A 1 184 ? 5.597 -10.626 6.507 1.00 91.12 184 GLU A CA 1
ATOM 1375 C C . GLU A 1 184 ? 5.188 -10.424 5.041 1.00 91.12 184 GLU A C 1
ATOM 1377 O O . GLU A 1 184 ? 4.627 -11.331 4.414 1.00 91.12 184 GLU A O 1
ATOM 1382 N N . MET A 1 185 ? 5.541 -9.275 4.453 1.00 91.62 185 MET A N 1
ATOM 1383 C CA . MET A 1 185 ? 5.351 -9.000 3.029 1.00 91.62 185 MET A CA 1
ATOM 1384 C C . MET A 1 185 ? 6.054 -10.056 2.172 1.00 91.62 185 MET A C 1
ATOM 1386 O O . MET A 1 185 ? 5.444 -10.633 1.270 1.00 91.62 185 MET A O 1
ATOM 1390 N N . GLN A 1 186 ? 7.316 -10.371 2.478 1.00 91.06 186 GLN A N 1
ATOM 1391 C CA . GLN A 1 186 ? 8.064 -11.410 1.776 1.00 91.06 186 GLN A CA 1
ATOM 1392 C C . GLN A 1 186 ? 7.385 -12.775 1.929 1.00 91.06 186 GLN A C 1
ATOM 1394 O O . GLN A 1 186 ? 7.223 -13.489 0.940 1.00 91.06 186 GLN A O 1
ATOM 1399 N N . THR A 1 187 ? 6.918 -13.137 3.123 1.00 92.75 187 THR A N 1
ATOM 1400 C CA . THR A 1 187 ? 6.203 -14.404 3.350 1.00 92.75 187 THR A CA 1
ATOM 1401 C C . THR A 1 187 ? 4.930 -14.509 2.501 1.00 92.75 187 THR A C 1
ATOM 1403 O O . THR A 1 187 ? 4.693 -15.527 1.839 1.00 92.75 187 THR A O 1
ATOM 1406 N N . ARG A 1 188 ? 4.122 -13.445 2.456 1.00 93.75 188 ARG A N 1
ATOM 1407 C CA . ARG A 1 188 ? 2.900 -13.373 1.637 1.00 93.75 188 ARG A CA 1
ATOM 1408 C C . ARG A 1 188 ? 3.210 -13.416 0.149 1.00 93.75 188 ARG A C 1
ATOM 1410 O O . ARG A 1 188 ? 2.546 -14.138 -0.590 1.00 93.75 188 ARG A O 1
ATOM 1417 N N . LEU A 1 189 ? 4.257 -12.726 -0.281 1.00 93.75 189 LEU A N 1
ATOM 1418 C CA . LEU A 1 189 ? 4.732 -12.752 -1.657 1.00 93.75 189 LEU A CA 1
ATOM 1419 C C . LEU A 1 189 ? 5.131 -14.164 -2.102 1.00 93.75 189 LEU A C 1
ATOM 1421 O O . LEU A 1 189 ? 4.674 -14.613 -3.149 1.00 93.75 189 LEU A O 1
ATOM 1425 N N . HIS A 1 190 ? 5.883 -14.914 -1.293 1.00 94.06 190 HIS A N 1
ATOM 1426 C CA . HIS A 1 190 ? 6.211 -16.308 -1.619 1.00 94.06 190 HIS A CA 1
ATOM 1427 C C . HIS A 1 190 ? 4.945 -17.162 -1.763 1.00 94.06 190 HIS A C 1
ATOM 1429 O O . HIS A 1 190 ? 4.808 -17.896 -2.740 1.00 94.06 190 HIS A O 1
ATOM 1435 N N . ARG A 1 191 ? 3.972 -17.000 -0.856 1.00 95.69 191 ARG A N 1
ATOM 1436 C CA . ARG A 1 191 ? 2.669 -17.674 -0.965 1.00 95.69 191 ARG A CA 1
ATOM 1437 C C . ARG A 1 191 ? 1.934 -17.292 -2.254 1.00 95.69 191 ARG A C 1
ATOM 1439 O O . ARG A 1 191 ? 1.325 -18.154 -2.885 1.00 95.69 191 ARG A O 1
ATOM 1446 N N . TRP A 1 192 ? 1.989 -16.024 -2.661 1.00 95.25 192 TRP A N 1
ATOM 1447 C CA . TRP A 1 192 ? 1.349 -15.544 -3.890 1.00 95.25 192 TRP A CA 1
ATOM 1448 C C . TRP A 1 192 ? 1.977 -16.177 -5.132 1.00 95.25 192 TRP A C 1
ATOM 1450 O O . TRP A 1 192 ? 1.258 -16.625 -6.025 1.00 95.25 192 TRP A O 1
ATOM 1460 N N . LEU A 1 193 ? 3.310 -16.283 -5.156 1.00 96.31 193 LEU A N 1
ATOM 1461 C CA . LEU A 1 193 ? 4.071 -16.912 -6.241 1.00 96.31 193 LEU A CA 1
ATOM 1462 C C . LEU A 1 193 ? 3.725 -18.395 -6.446 1.00 96.31 193 LEU A C 1
ATOM 1464 O O . LEU A 1 193 ? 3.910 -18.916 -7.550 1.00 96.31 193 LEU A O 1
ATOM 1468 N N . ASP A 1 194 ? 3.185 -19.040 -5.412 1.00 96.88 194 ASP A N 1
ATOM 1469 C CA . ASP A 1 194 ? 2.745 -20.436 -5.413 1.00 96.88 194 ASP A CA 1
ATOM 1470 C C . ASP A 1 194 ? 1.214 -20.591 -5.512 1.00 96.88 194 ASP A C 1
ATOM 1472 O O . ASP A 1 194 ? 0.701 -21.710 -5.514 1.00 96.88 194 ASP A O 1
ATOM 1476 N N . THR A 1 195 ? 0.469 -19.488 -5.633 1.00 95.75 195 THR A N 1
ATOM 1477 C CA . THR A 1 195 ? -0.994 -19.492 -5.785 1.00 95.75 195 THR A CA 1
ATOM 1478 C C . THR A 1 195 ? -1.379 -19.380 -7.260 1.00 95.75 195 THR A C 1
ATOM 1480 O O . THR A 1 195 ? -0.855 -18.531 -7.984 1.00 95.75 195 THR A O 1
ATOM 1483 N N . GLU A 1 196 ? -2.305 -20.225 -7.719 1.00 95.75 196 GLU A N 1
ATOM 1484 C CA . GLU A 1 196 ? -2.811 -20.196 -9.096 1.00 95.75 196 GLU A CA 1
ATOM 1485 C C . GLU A 1 196 ? -3.493 -18.863 -9.419 1.00 95.75 196 GLU A C 1
ATOM 1487 O O . GLU A 1 196 ? -4.261 -18.325 -8.621 1.00 95.75 196 GLU A O 1
ATOM 1492 N N . GLN A 1 197 ? -3.222 -18.330 -10.612 1.00 92.50 197 GLN A N 1
ATOM 1493 C CA . GLN A 1 197 ? -3.750 -17.039 -11.041 1.00 92.50 197 GLN A CA 1
ATOM 1494 C C . GLN A 1 197 ? -4.680 -17.224 -12.245 1.00 92.50 197 GLN A C 1
ATOM 1496 O O . GLN A 1 197 ? -4.236 -17.724 -13.286 1.00 92.50 197 GLN A O 1
ATOM 1501 N N . PRO A 1 198 ? -5.935 -16.736 -12.188 1.00 87.75 198 PRO A N 1
ATOM 1502 C CA . PRO A 1 198 ? -6.851 -16.787 -13.332 1.00 87.75 198 PRO A CA 1
ATOM 1503 C C . PRO A 1 198 ? -6.283 -16.094 -14.579 1.00 87.75 198 PRO A C 1
ATOM 1505 O O . PRO A 1 198 ? -6.570 -16.468 -15.715 1.00 87.75 198 PRO A O 1
ATOM 1508 N N . GLY A 1 199 ? -5.439 -15.077 -14.370 1.00 85.94 199 GLY A N 1
ATOM 1509 C CA . GLY A 1 199 ? -4.759 -14.346 -15.433 1.00 85.94 199 GLY A CA 1
ATOM 1510 C C . GLY A 1 199 ? -3.689 -15.152 -16.180 1.00 85.94 199 GLY A C 1
ATOM 1511 O O . GLY A 1 199 ? -3.325 -14.739 -17.281 1.00 85.94 199 GLY A O 1
ATOM 1512 N N . LEU A 1 200 ? -3.229 -16.279 -15.626 1.00 92.31 200 LEU A N 1
ATOM 1513 C CA . LEU A 1 200 ? -2.123 -17.107 -16.124 1.00 92.31 200 LEU A CA 1
ATOM 1514 C C . LEU A 1 200 ? -2.582 -18.516 -16.532 1.00 92.31 200 LEU A C 1
ATOM 1516 O O . LEU A 1 200 ? -1.834 -19.478 -16.380 1.00 92.31 200 LEU A O 1
ATOM 1520 N N . ASP A 1 201 ? -3.820 -18.655 -17.012 1.00 89.25 201 ASP A N 1
ATOM 1521 C CA . ASP A 1 201 ? -4.421 -19.949 -17.369 1.00 89.25 201 ASP A CA 1
ATOM 1522 C C . ASP A 1 201 ? -4.397 -20.955 -16.198 1.00 89.25 201 ASP A C 1
ATOM 1524 O O . ASP A 1 201 ? -4.116 -22.138 -16.380 1.00 89.25 201 ASP A O 1
ATOM 1528 N N . ASN A 1 202 ? -4.676 -20.459 -14.983 1.00 92.56 202 ASN A N 1
ATOM 1529 C CA . ASN A 1 202 ? -4.628 -21.196 -13.711 1.00 92.56 202 ASN A CA 1
ATOM 1530 C C . ASN A 1 202 ? -3.246 -21.771 -13.359 1.00 92.56 202 ASN A C 1
ATOM 1532 O O . ASN A 1 202 ? -3.139 -22.686 -12.552 1.00 92.56 202 ASN A O 1
ATOM 1536 N N . LYS A 1 203 ? -2.169 -21.232 -13.934 1.00 96.69 203 LYS A N 1
ATOM 1537 C CA . LYS A 1 203 ? -0.806 -21.498 -13.464 1.00 96.69 203 LYS A CA 1
ATOM 1538 C C . LYS A 1 203 ? -0.454 -20.582 -12.299 1.00 96.69 203 LYS A C 1
ATOM 1540 O O . LYS A 1 203 ? -0.978 -19.470 -12.180 1.00 96.69 203 LYS A O 1
ATOM 1545 N N . THR A 1 204 ? 0.493 -21.015 -11.476 1.00 97.75 204 THR A N 1
ATOM 1546 C CA . THR A 1 204 ? 1.158 -20.118 -10.523 1.00 97.75 204 THR A CA 1
ATOM 1547 C C . THR A 1 204 ? 2.115 -19.166 -11.257 1.00 97.75 204 THR A C 1
ATOM 1549 O O . THR A 1 204 ? 2.592 -19.504 -12.350 1.00 97.75 204 THR A O 1
ATOM 1552 N N . PRO A 1 205 ? 2.461 -17.994 -10.689 1.00 97.44 205 PRO A N 1
ATOM 1553 C CA . PRO A 1 205 ? 3.483 -17.113 -11.253 1.00 97.44 205 PRO A CA 1
ATOM 1554 C C . PRO A 1 205 ? 4.804 -17.829 -11.570 1.00 97.44 205 PRO A C 1
ATOM 1556 O O . PRO A 1 205 ? 5.357 -17.621 -12.651 1.00 97.44 205 PRO A O 1
ATOM 1559 N N . ARG A 1 206 ? 5.267 -18.745 -10.702 1.00 98.00 206 ARG A N 1
ATOM 1560 C CA . ARG A 1 206 ? 6.474 -19.560 -10.953 1.00 98.00 206 ARG A CA 1
ATOM 1561 C C . ARG A 1 206 ? 6.337 -20.465 -12.172 1.00 98.00 206 ARG A C 1
ATOM 1563 O O . ARG A 1 206 ? 7.210 -20.482 -13.037 1.00 98.00 206 ARG A O 1
ATOM 1570 N N . GLN A 1 207 ? 5.234 -21.206 -12.260 1.00 98.25 207 GLN A N 1
ATOM 1571 C CA . GLN A 1 207 ? 4.970 -22.096 -13.394 1.00 98.25 207 GLN A CA 1
ATOM 1572 C C . GLN A 1 207 ? 4.854 -21.308 -14.702 1.00 98.25 207 GLN A C 1
ATOM 1574 O O . GLN A 1 207 ? 5.380 -21.723 -15.735 1.00 98.25 207 GLN A O 1
ATOM 1579 N N . ALA A 1 208 ? 4.177 -20.160 -14.658 1.00 97.75 208 ALA A N 1
ATOM 1580 C CA . ALA A 1 208 ? 3.981 -19.318 -15.822 1.00 97.75 208 ALA A CA 1
ATOM 1581 C C . ALA A 1 208 ? 5.286 -18.670 -16.303 1.00 97.75 208 ALA A C 1
ATOM 1583 O O . ALA A 1 208 ? 5.483 -18.576 -17.514 1.00 97.75 208 ALA A O 1
ATOM 1584 N N . ALA A 1 209 ? 6.171 -18.262 -15.387 1.00 97.81 209 ALA A N 1
ATOM 1585 C CA . ALA A 1 209 ? 7.489 -17.711 -15.702 1.00 97.81 209 ALA A CA 1
ATOM 1586 C C . ALA A 1 209 ? 8.424 -18.755 -16.344 1.00 97.81 209 ALA A C 1
ATOM 1588 O O . ALA A 1 209 ? 9.126 -18.454 -17.317 1.00 97.81 209 ALA A O 1
ATOM 1589 N N . ALA A 1 210 ? 8.380 -20.002 -15.862 1.00 97.50 210 ALA A N 1
ATOM 1590 C CA . ALA A 1 210 ? 9.176 -21.098 -16.409 1.00 97.50 210 ALA A CA 1
ATOM 1591 C C . ALA A 1 210 ? 8.780 -21.463 -17.855 1.00 97.50 210 ALA A C 1
ATOM 1593 O O . ALA A 1 210 ? 9.646 -21.804 -18.664 1.00 97.50 210 ALA A O 1
ATOM 1594 N N . ASP A 1 211 ? 7.498 -21.345 -18.212 1.00 97.19 211 ASP A N 1
ATOM 1595 C CA . ASP A 1 211 ? 6.985 -21.658 -19.550 1.00 97.19 211 ASP A CA 1
ATOM 1596 C C . ASP A 1 211 ? 7.150 -20.474 -20.531 1.00 97.19 211 ASP A C 1
ATOM 1598 O O . ASP A 1 211 ? 6.519 -19.429 -20.345 1.00 97.19 211 ASP A O 1
ATOM 1602 N N . PRO A 1 212 ? 7.925 -20.622 -21.628 1.00 95.19 212 PRO A N 1
ATOM 1603 C CA . PRO A 1 212 ? 8.100 -19.574 -22.635 1.00 95.19 212 PRO A CA 1
ATOM 1604 C C . PRO A 1 212 ? 6.794 -18.998 -23.201 1.00 95.19 212 PRO A C 1
ATOM 1606 O O . PRO A 1 212 ? 6.762 -17.821 -23.558 1.00 95.19 212 PRO A O 1
ATOM 1609 N N . ALA A 1 213 ? 5.719 -19.791 -23.278 1.00 93.44 213 ALA A N 1
ATOM 1610 C CA . ALA A 1 213 ? 4.433 -19.343 -23.811 1.00 93.44 213 ALA A CA 1
ATOM 1611 C C . ALA A 1 213 ? 3.705 -18.365 -22.873 1.00 93.44 213 ALA A C 1
ATOM 1613 O O . ALA A 1 213 ? 2.975 -17.488 -23.339 1.00 93.44 213 ALA A O 1
ATOM 1614 N N . THR A 1 214 ? 3.916 -18.490 -21.560 1.00 95.38 214 THR A N 1
ATOM 1615 C CA . THR A 1 214 ? 3.239 -17.686 -20.528 1.00 95.38 214 THR A CA 1
ATOM 1616 C C . THR A 1 214 ? 4.175 -16.755 -19.762 1.00 95.38 214 THR A C 1
ATOM 1618 O O . THR A 1 214 ? 3.701 -15.926 -18.989 1.00 95.38 214 THR A O 1
ATOM 1621 N N . ARG A 1 215 ? 5.488 -16.808 -20.012 1.00 96.12 215 ARG A N 1
ATOM 1622 C CA . ARG A 1 215 ? 6.497 -15.997 -19.312 1.00 96.12 215 ARG A CA 1
ATOM 1623 C C . ARG A 1 215 ? 6.216 -14.498 -19.377 1.00 96.12 215 ARG A C 1
ATOM 1625 O O . ARG A 1 215 ? 6.352 -13.791 -18.385 1.00 96.12 215 ARG A O 1
ATOM 1632 N N . ARG A 1 216 ? 5.775 -14.017 -20.541 1.00 95.19 216 ARG A N 1
ATOM 1633 C CA . ARG A 1 216 ? 5.387 -12.613 -20.749 1.00 95.19 216 ARG A CA 1
ATOM 1634 C C . ARG A 1 216 ? 4.171 -12.215 -19.903 1.00 95.19 216 ARG A C 1
ATOM 1636 O O . ARG A 1 216 ? 4.176 -11.140 -19.314 1.00 95.19 216 ARG A O 1
ATOM 1643 N N . LEU A 1 217 ? 3.183 -13.108 -19.792 1.00 95.19 217 LEU A N 1
ATOM 1644 C CA . LEU A 1 217 ? 1.998 -12.896 -18.956 1.00 95.19 217 LEU A CA 1
ATOM 1645 C C . LEU A 1 217 ? 2.377 -12.859 -17.472 1.00 95.19 217 LEU A C 1
ATOM 1647 O O . LEU A 1 217 ? 1.855 -12.024 -16.742 1.00 95.19 217 LEU A O 1
ATOM 1651 N N . ALA A 1 218 ? 3.308 -13.717 -17.037 1.00 96.31 218 ALA A N 1
ATOM 1652 C CA . ALA A 1 218 ? 3.824 -13.710 -15.668 1.00 96.31 218 ALA A CA 1
ATOM 1653 C C . ALA A 1 218 ? 4.504 -12.373 -15.330 1.00 96.31 218 ALA A C 1
ATOM 1655 O O . ALA A 1 218 ? 4.203 -11.775 -14.299 1.00 96.31 218 ALA A O 1
ATOM 1656 N N . ALA A 1 219 ? 5.349 -11.866 -16.235 1.00 95.00 219 ALA A N 1
ATOM 1657 C CA . ALA A 1 219 ? 5.964 -10.548 -16.099 1.00 95.00 219 ALA A CA 1
ATOM 1658 C C . ALA A 1 219 ? 4.916 -9.424 -16.031 1.00 95.00 219 ALA A C 1
ATOM 1660 O O . ALA A 1 219 ? 4.977 -8.580 -15.141 1.00 95.00 219 ALA A O 1
ATOM 1661 N N . GLY A 1 220 ? 3.917 -9.434 -16.921 1.00 94.19 220 GLY A N 1
ATOM 1662 C CA . GLY A 1 220 ? 2.842 -8.438 -16.912 1.00 94.19 220 GLY A CA 1
ATOM 1663 C C . GLY A 1 220 ? 2.021 -8.469 -15.619 1.00 94.19 220 GLY A C 1
ATOM 1664 O O . GLY A 1 220 ? 1.757 -7.422 -15.027 1.00 94.19 220 GLY A O 1
ATOM 1665 N N . LEU A 1 221 ? 1.667 -9.664 -15.135 1.00 94.12 221 LEU A N 1
ATOM 1666 C CA . LEU A 1 221 ? 0.943 -9.828 -13.875 1.00 94.12 221 LEU A CA 1
ATOM 1667 C C . LEU A 1 221 ? 1.753 -9.308 -12.684 1.00 94.12 221 LEU A C 1
ATOM 1669 O O . LEU A 1 221 ? 1.197 -8.616 -11.837 1.00 94.12 221 LEU A O 1
ATOM 1673 N N . LEU A 1 222 ? 3.052 -9.609 -12.627 1.00 93.75 222 LEU A N 1
ATOM 1674 C CA . LEU A 1 222 ? 3.933 -9.143 -11.558 1.00 93.75 222 LEU A CA 1
ATOM 1675 C C . LEU A 1 222 ? 3.981 -7.608 -11.493 1.00 93.75 222 LEU A C 1
ATOM 1677 O O . LEU A 1 222 ? 3.916 -7.033 -10.409 1.00 93.75 222 LEU A O 1
A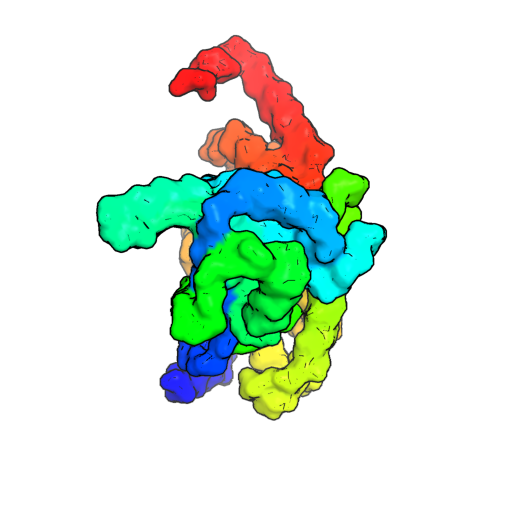TOM 1681 N N . LEU A 1 223 ? 4.026 -6.933 -12.644 1.00 91.69 223 LEU A N 1
ATOM 1682 C CA . LEU A 1 223 ? 3.993 -5.468 -12.707 1.00 91.69 223 LEU A CA 1
ATOM 1683 C C . LEU A 1 223 ? 2.650 -4.890 -12.258 1.00 91.69 223 LEU A C 1
ATOM 1685 O O . LEU A 1 223 ? 2.623 -3.904 -11.521 1.00 91.69 223 LEU A O 1
ATOM 1689 N N . ALA A 1 224 ? 1.543 -5.509 -12.676 1.00 91.25 224 ALA A N 1
ATOM 1690 C CA . ALA A 1 224 ? 0.208 -5.124 -12.231 1.00 91.25 224 ALA A CA 1
ATOM 1691 C C . ALA A 1 224 ? 0.058 -5.279 -10.710 1.00 91.25 224 ALA A C 1
ATOM 1693 O O . ALA A 1 224 ? -0.411 -4.365 -10.038 1.00 91.25 224 ALA A O 1
ATOM 1694 N N . MET A 1 225 ? 0.521 -6.405 -10.168 1.00 91.06 225 MET A N 1
ATOM 1695 C CA . MET A 1 225 ? 0.493 -6.693 -8.738 1.00 91.06 225 MET A CA 1
ATOM 1696 C C . MET A 1 225 ? 1.348 -5.687 -7.963 1.00 91.06 225 MET A C 1
ATOM 1698 O O . MET A 1 225 ? 0.862 -5.080 -7.013 1.00 91.06 225 MET A O 1
ATOM 1702 N N . HIS A 1 226 ? 2.580 -5.425 -8.404 1.00 89.19 226 HIS A N 1
ATOM 1703 C CA . HIS A 1 226 ? 3.450 -4.424 -7.787 1.00 89.19 226 HIS A CA 1
ATOM 1704 C C . HIS A 1 226 ? 2.789 -3.040 -7.723 1.00 89.19 226 HIS A C 1
ATOM 1706 O O . HIS A 1 226 ? 2.766 -2.427 -6.660 1.00 89.19 226 HIS A O 1
ATOM 1712 N N . GLN A 1 227 ? 2.179 -2.578 -8.821 1.00 86.69 227 GLN A N 1
ATOM 1713 C CA . GLN A 1 227 ? 1.442 -1.309 -8.844 1.00 86.69 227 GLN A CA 1
ATOM 1714 C C . GLN A 1 227 ? 0.314 -1.267 -7.802 1.00 86.69 227 GLN A C 1
ATOM 1716 O O . GLN A 1 227 ? 0.042 -0.227 -7.209 1.00 86.69 227 GLN A O 1
ATOM 1721 N N . GLN A 1 228 ? -0.366 -2.393 -7.604 1.00 86.81 228 GLN A N 1
ATOM 1722 C CA . GLN A 1 228 ? -1.458 -2.519 -6.650 1.00 86.81 228 GLN A CA 1
ATOM 1723 C C . GLN A 1 228 ? -0.952 -2.511 -5.199 1.00 86.81 228 GLN A C 1
ATOM 1725 O O . GLN A 1 228 ? -1.509 -1.803 -4.360 1.00 86.81 228 GLN A O 1
ATOM 1730 N N . VAL A 1 229 ? 0.120 -3.249 -4.901 1.00 86.75 229 VAL A N 1
ATOM 1731 C CA . VAL A 1 229 ? 0.652 -3.390 -3.534 1.00 86.75 229 VAL A CA 1
ATOM 1732 C C . VAL A 1 229 ? 1.421 -2.167 -3.055 1.00 86.75 229 VAL A C 1
ATOM 1734 O O . VAL A 1 229 ? 1.337 -1.862 -1.870 1.00 86.75 229 VAL A O 1
ATOM 1737 N N . GLN A 1 230 ? 2.048 -1.399 -3.953 1.00 80.62 230 GLN A N 1
ATOM 1738 C CA . GLN A 1 230 ? 2.728 -0.149 -3.585 1.00 80.62 230 GLN A CA 1
ATOM 1739 C C . GLN A 1 230 ? 1.838 0.845 -2.822 1.00 80.62 230 GLN A C 1
ATOM 1741 O O . GLN A 1 230 ? 2.348 1.673 -2.082 1.00 80.62 230 GLN A O 1
ATOM 1746 N N . THR A 1 231 ? 0.515 0.778 -2.989 1.00 72.94 231 THR A N 1
ATOM 1747 C CA . THR A 1 231 ? -0.416 1.652 -2.255 1.00 72.94 231 THR A CA 1
ATOM 1748 C C . THR A 1 231 ? -0.796 1.159 -0.858 1.00 72.94 231 THR A C 1
ATOM 1750 O O . THR A 1 231 ? -1.445 1.902 -0.127 1.00 72.94 231 THR A O 1
ATOM 1753 N N . MET A 1 232 ? -0.466 -0.086 -0.505 1.00 73.94 232 MET A N 1
ATOM 1754 C CA . MET A 1 232 ? -0.942 -0.738 0.722 1.00 73.94 232 MET A CA 1
ATOM 1755 C C . MET A 1 232 ? 0.179 -1.033 1.711 1.00 73.94 232 MET A C 1
ATOM 1757 O O . MET A 1 232 ? -0.043 -0.941 2.912 1.00 73.94 232 MET A O 1
ATOM 1761 N N . ALA A 1 233 ? 1.359 -1.408 1.222 1.00 67.38 233 ALA A N 1
ATOM 1762 C CA . ALA A 1 233 ? 2.455 -1.808 2.084 1.00 67.38 233 ALA A CA 1
ATOM 1763 C C . ALA A 1 233 ? 3.806 -1.550 1.417 1.00 67.38 233 ALA A C 1
ATOM 1765 O O . ALA A 1 233 ? 4.013 -1.854 0.237 1.00 67.38 233 ALA A O 1
ATOM 1766 N N . ASP A 1 234 ? 4.729 -1.021 2.214 1.00 69.94 234 ASP A N 1
ATOM 1767 C CA . ASP A 1 234 ? 6.142 -0.957 1.868 1.00 69.94 234 ASP A CA 1
ATOM 1768 C C . ASP A 1 234 ? 6.762 -2.371 1.862 1.00 69.94 234 ASP A C 1
ATOM 1770 O O . ASP A 1 234 ? 6.180 -3.337 2.360 1.00 69.94 234 ASP A O 1
ATOM 1774 N N . GLY A 1 235 ? 7.939 -2.515 1.244 1.00 76.44 235 GLY A N 1
ATOM 1775 C CA . GLY A 1 235 ? 8.731 -3.755 1.310 1.00 76.44 235 GLY A CA 1
ATOM 1776 C C . GLY A 1 235 ? 8.609 -4.709 0.115 1.00 76.44 235 GLY A C 1
ATOM 1777 O O . GLY A 1 235 ? 9.288 -5.742 0.071 1.00 76.44 235 GLY A O 1
ATOM 1778 N N . PHE A 1 236 ? 7.798 -4.387 -0.900 1.00 85.25 236 PHE A N 1
ATOM 1779 C CA . PHE A 1 236 ? 7.784 -5.170 -2.139 1.00 85.25 236 PHE A CA 1
ATOM 1780 C C . PHE A 1 236 ? 9.011 -4.861 -3.014 1.00 85.25 236 PHE A C 1
ATOM 1782 O O . PHE A 1 236 ? 9.040 -3.879 -3.759 1.00 85.25 236 PHE A O 1
ATOM 1789 N N . ASP A 1 237 ? 10.010 -5.744 -2.989 1.00 85.00 237 ASP A N 1
ATOM 1790 C CA . ASP A 1 237 ? 11.161 -5.681 -3.895 1.00 85.00 237 ASP A CA 1
ATOM 1791 C C . ASP A 1 237 ? 10.852 -6.370 -5.234 1.00 85.00 237 ASP A C 1
ATOM 1793 O O . ASP A 1 237 ? 11.056 -7.574 -5.419 1.00 85.00 237 ASP A O 1
ATOM 1797 N N . LEU A 1 238 ? 10.371 -5.580 -6.198 1.00 87.75 238 LEU A N 1
ATOM 1798 C CA . LEU A 1 238 ? 10.074 -6.070 -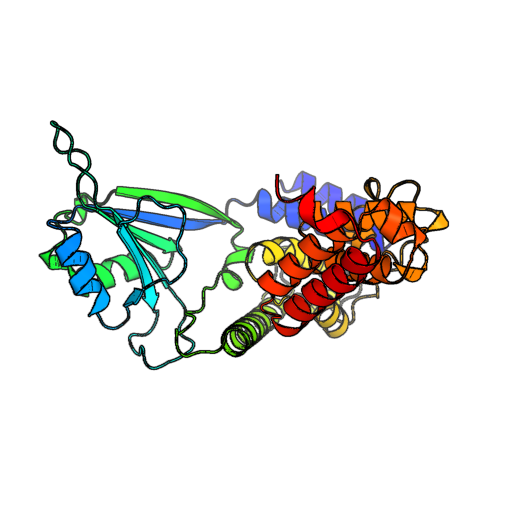7.543 1.00 87.75 238 LEU A CA 1
ATOM 1799 C C . LEU A 1 238 ? 11.292 -6.699 -8.223 1.00 87.75 238 LEU A C 1
ATOM 1801 O O . LEU A 1 238 ? 11.139 -7.706 -8.910 1.00 87.75 238 LEU A O 1
ATOM 1805 N N . ASN A 1 239 ? 12.483 -6.124 -8.050 1.00 87.44 239 ASN A N 1
ATOM 1806 C CA . ASN A 1 239 ? 13.681 -6.590 -8.742 1.00 87.44 239 ASN A CA 1
ATOM 1807 C C . ASN A 1 239 ? 14.096 -7.972 -8.241 1.00 87.44 239 ASN A C 1
ATOM 1809 O O . ASN A 1 239 ? 14.425 -8.841 -9.050 1.00 87.44 239 ASN A O 1
ATOM 1813 N N . ARG A 1 240 ? 14.022 -8.200 -6.926 1.00 89.75 240 ARG A N 1
ATOM 1814 C CA . ARG A 1 240 ? 14.284 -9.513 -6.331 1.00 89.75 240 ARG A CA 1
ATOM 1815 C C . ARG A 1 240 ? 13.327 -10.578 -6.863 1.00 89.75 240 ARG A C 1
ATOM 1817 O O . ARG A 1 240 ? 13.786 -11.629 -7.300 1.00 89.75 240 ARG A O 1
ATOM 1824 N N . VAL A 1 241 ? 12.022 -10.297 -6.894 1.00 93.06 241 VAL A N 1
ATOM 1825 C CA . VAL A 1 241 ? 11.019 -11.247 -7.421 1.00 93.06 241 VAL A CA 1
ATOM 1826 C C . VAL A 1 241 ? 11.224 -11.504 -8.910 1.00 93.06 241 VAL A C 1
ATOM 1828 O O . VAL A 1 241 ? 11.112 -12.637 -9.375 1.00 93.06 241 VAL A O 1
ATOM 1831 N N . TRP A 1 242 ? 11.559 -10.461 -9.670 1.00 93.56 242 TRP A N 1
ATOM 1832 C CA . TRP A 1 242 ? 11.848 -10.572 -11.096 1.00 93.56 242 TRP A CA 1
ATOM 1833 C C . TRP A 1 242 ? 13.024 -11.516 -11.369 1.00 93.56 242 TRP A C 1
ATOM 1835 O O . TRP A 1 242 ? 12.948 -12.358 -12.265 1.00 93.56 242 TRP A O 1
ATOM 1845 N N . GLN A 1 243 ? 14.092 -11.393 -10.575 1.00 93.75 243 GLN A N 1
ATOM 1846 C CA . GLN A 1 243 ? 15.265 -12.265 -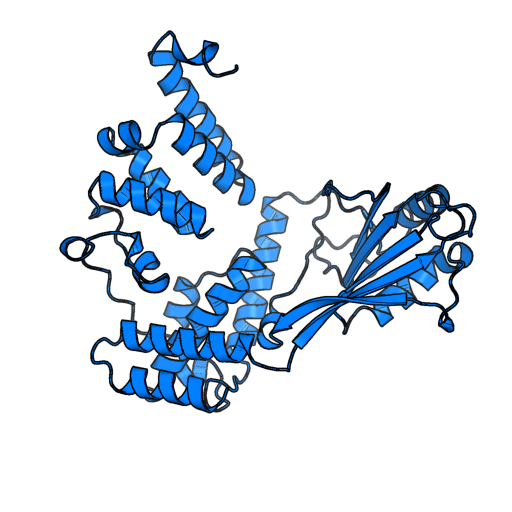10.638 1.00 93.75 243 GLN A CA 1
ATOM 1847 C C . GLN A 1 243 ? 14.941 -13.696 -10.206 1.00 93.75 243 GLN A C 1
ATOM 1849 O O . GLN A 1 243 ? 15.350 -14.636 -10.880 1.00 93.75 243 GLN A O 1
ATOM 1854 N N . GLU A 1 244 ? 14.182 -13.869 -9.122 1.00 95.12 244 GLU A N 1
ATOM 1855 C CA . GLU A 1 244 ? 13.769 -15.182 -8.613 1.00 95.12 244 GLU A CA 1
ATOM 1856 C C . GLU A 1 244 ? 12.932 -15.972 -9.628 1.00 95.12 244 GLU A C 1
ATOM 1858 O O . GLU A 1 244 ? 13.053 -17.191 -9.732 1.00 95.12 244 GLU A O 1
ATOM 1863 N N . LEU A 1 245 ? 12.098 -15.275 -10.400 1.00 96.38 245 LEU A N 1
ATOM 1864 C CA . LEU A 1 245 ? 11.302 -15.859 -11.477 1.00 96.38 245 LEU A CA 1
ATOM 1865 C C . LEU A 1 245 ? 12.072 -16.025 -12.797 1.00 96.38 245 LEU A C 1
ATOM 1867 O O . LEU A 1 245 ? 11.477 -16.453 -13.787 1.00 96.38 245 LEU A O 1
ATOM 1871 N N . GLU A 1 246 ? 13.360 -15.671 -12.835 1.00 96.25 246 GLU A N 1
ATOM 1872 C CA . GLU A 1 246 ? 14.203 -15.693 -14.037 1.00 96.25 246 GLU A CA 1
ATOM 1873 C C . GLU A 1 246 ? 13.551 -14.961 -15.228 1.00 96.25 246 GLU A C 1
ATOM 1875 O O . GLU A 1 246 ? 13.662 -15.360 -16.396 1.00 96.25 246 GLU A O 1
ATOM 1880 N N . LEU A 1 247 ? 12.822 -13.878 -14.936 1.00 94.69 247 LEU A N 1
ATOM 1881 C CA . LEU A 1 247 ? 12.158 -13.092 -15.965 1.00 94.69 247 LEU A CA 1
ATOM 1882 C C . LEU A 1 247 ? 13.197 -12.286 -16.763 1.00 94.69 247 LEU A C 1
ATOM 1884 O O . LEU A 1 247 ? 14.195 -11.824 -16.204 1.00 94.69 247 LEU A O 1
ATOM 1888 N N . PRO A 1 248 ? 12.985 -12.075 -18.077 1.00 89.75 248 PRO A N 1
ATOM 1889 C CA . PRO A 1 248 ? 13.917 -11.317 -18.904 1.00 89.75 248 PRO A CA 1
ATOM 1890 C C . PRO A 1 248 ? 14.110 -9.912 -18.339 1.00 89.75 248 PRO A C 1
ATOM 1892 O O . PRO A 1 248 ? 13.126 -9.225 -18.072 1.00 89.75 248 PRO A O 1
ATOM 1895 N N . ALA A 1 249 ? 15.361 -9.502 -18.125 1.00 86.06 249 ALA A N 1
ATOM 1896 C CA . ALA A 1 249 ? 15.656 -8.175 -17.600 1.00 86.06 249 ALA A CA 1
ATOM 1897 C C . ALA A 1 249 ? 15.064 -7.102 -18.535 1.00 86.06 249 ALA A C 1
ATOM 1899 O O . ALA A 1 249 ? 15.285 -7.188 -19.749 1.00 86.06 249 ALA A O 1
ATOM 1900 N N . PRO A 1 250 ? 14.329 -6.109 -18.004 1.00 84.25 250 PRO A N 1
ATOM 1901 C CA . PRO A 1 250 ? 13.799 -5.029 -18.823 1.00 84.25 250 PRO A CA 1
ATOM 1902 C C . PRO A 1 250 ? 14.933 -4.256 -19.503 1.00 84.25 250 PRO A C 1
ATOM 1904 O O . PRO A 1 250 ? 15.976 -4.014 -18.893 1.00 84.25 250 PRO A O 1
ATOM 1907 N N . VAL A 1 251 ? 14.738 -3.828 -20.751 1.00 87.00 251 VAL A N 1
ATOM 1908 C CA . VAL A 1 251 ? 15.745 -3.013 -21.444 1.00 87.00 251 VAL A CA 1
ATOM 1909 C C . VAL A 1 251 ? 15.675 -1.572 -20.934 1.00 87.00 251 VAL A C 1
ATOM 1911 O O . VAL A 1 251 ? 14.602 -0.969 -20.919 1.00 87.00 251 VAL A O 1
ATOM 1914 N N . ASN A 1 252 ? 16.811 -0.989 -20.539 1.00 88.06 252 ASN A N 1
ATOM 1915 C CA . ASN A 1 252 ? 16.857 0.420 -20.137 1.00 88.06 252 ASN A CA 1
ATOM 1916 C C . ASN A 1 252 ? 16.344 1.332 -21.258 1.00 88.06 252 ASN A C 1
ATOM 1918 O O . ASN A 1 252 ? 16.605 1.108 -22.444 1.00 88.06 252 ASN A O 1
ATOM 1922 N N . VAL A 1 253 ? 15.616 2.385 -20.884 1.00 88.12 253 VAL A N 1
ATOM 1923 C CA . VAL A 1 253 ? 15.158 3.385 -21.855 1.00 88.12 253 VAL A CA 1
ATOM 1924 C C . VAL A 1 253 ? 16.346 4.245 -22.264 1.00 88.12 253 VAL A C 1
ATOM 1926 O O . VAL A 1 253 ? 16.960 4.882 -21.417 1.00 88.12 253 VAL A O 1
ATOM 1929 N N . ASP A 1 254 ? 16.629 4.290 -23.567 1.00 85.81 254 ASP A N 1
ATOM 1930 C CA . ASP A 1 254 ? 17.630 5.181 -24.165 1.00 85.81 254 ASP A CA 1
ATOM 1931 C C . ASP A 1 254 ? 17.246 6.657 -23.931 1.00 85.81 254 ASP A C 1
ATOM 1933 O O . ASP A 1 254 ? 16.254 7.126 -24.509 1.00 85.81 254 ASP A O 1
ATOM 1937 N N . PRO A 1 255 ? 18.017 7.418 -23.133 1.00 83.19 255 PRO A N 1
ATOM 1938 C CA . PRO A 1 255 ? 17.684 8.800 -22.795 1.00 83.19 255 PRO A CA 1
ATOM 1939 C C . PRO A 1 255 ? 17.663 9.747 -23.986 1.00 83.19 255 PRO A C 1
ATOM 1941 O O . PRO A 1 255 ? 16.910 10.722 -23.973 1.00 83.19 255 PRO A O 1
ATOM 1944 N N . ALA A 1 256 ? 18.390 9.427 -25.062 1.00 84.75 256 ALA A N 1
ATOM 1945 C CA . ALA A 1 256 ? 18.355 10.204 -26.299 1.00 84.75 256 ALA A CA 1
ATOM 1946 C C . ALA A 1 256 ? 16.982 10.143 -26.994 1.00 84.75 256 ALA A C 1
ATOM 1948 O O . ALA A 1 256 ? 16.654 11.002 -27.816 1.00 84.75 256 ALA A O 1
ATOM 1949 N N . ARG A 1 257 ? 16.157 9.142 -26.666 1.00 83.44 257 ARG A N 1
ATOM 1950 C CA . ARG A 1 257 ? 14.788 8.993 -27.182 1.00 83.44 257 ARG A CA 1
ATOM 1951 C C . ARG A 1 257 ? 13.739 9.630 -26.272 1.00 83.44 257 ARG A C 1
ATOM 1953 O O . ARG A 1 257 ? 12.593 9.793 -26.700 1.00 83.44 257 ARG A O 1
ATOM 1960 N N . ILE A 1 258 ? 14.109 10.025 -25.052 1.00 85.75 258 ILE A N 1
ATOM 1961 C CA . ILE A 1 258 ? 13.205 10.650 -24.083 1.00 85.75 258 ILE A CA 1
ATOM 1962 C C . ILE A 1 258 ? 13.063 12.136 -24.423 1.00 85.75 258 ILE A C 1
ATOM 1964 O O . ILE A 1 258 ? 13.841 12.979 -23.982 1.00 85.75 258 ILE A O 1
ATOM 1968 N N . ARG A 1 259 ? 12.029 12.478 -25.199 1.00 82.19 259 ARG A N 1
ATOM 1969 C CA . ARG A 1 259 ? 11.686 13.889 -25.471 1.00 82.19 259 ARG A CA 1
ATOM 1970 C C . ARG A 1 259 ? 11.132 14.604 -24.244 1.00 82.19 259 ARG A C 1
ATOM 1972 O O . ARG A 1 259 ? 11.327 15.800 -24.087 1.00 82.19 259 ARG A O 1
ATOM 1979 N N . SER A 1 260 ? 10.401 13.871 -23.415 1.00 85.94 260 SER A N 1
ATOM 1980 C CA . SER A 1 260 ? 9.850 14.344 -22.152 1.00 85.94 260 SER A CA 1
ATOM 1981 C C . SER A 1 260 ? 9.679 13.144 -21.241 1.00 85.94 260 SER A C 1
ATOM 1983 O O . SER A 1 260 ? 9.144 12.115 -21.670 1.00 85.94 260 SER A O 1
ATOM 1985 N N . THR A 1 261 ? 10.088 13.276 -19.983 1.00 86.12 261 THR A N 1
ATOM 1986 C CA . THR A 1 261 ? 9.872 12.225 -18.987 1.00 86.12 261 THR A CA 1
ATOM 1987 C C . THR A 1 261 ? 8.388 11.920 -18.837 1.00 86.12 261 THR A C 1
ATOM 1989 O O . THR A 1 261 ? 8.062 10.759 -18.653 1.00 86.12 261 THR A O 1
ATOM 1992 N N . ALA A 1 262 ? 7.487 12.896 -19.025 1.00 85.88 262 ALA A N 1
ATOM 1993 C CA . ALA A 1 262 ? 6.033 12.726 -18.964 1.00 85.88 262 ALA A CA 1
ATOM 1994 C C . ALA A 1 262 ? 5.456 11.799 -20.048 1.00 85.88 262 ALA A C 1
ATOM 1996 O O . ALA A 1 262 ? 4.371 11.252 -19.867 1.00 85.88 262 ALA A O 1
ATOM 1997 N N . SER A 1 263 ? 6.173 11.604 -21.159 1.00 87.19 263 SER A N 1
ATOM 1998 C CA . SER A 1 263 ? 5.735 10.718 -22.248 1.00 87.19 263 SER A CA 1
ATOM 1999 C C . SER A 1 263 ? 5.977 9.233 -21.972 1.00 87.19 263 SER A C 1
ATOM 2001 O O . SER A 1 263 ? 5.417 8.389 -22.667 1.00 87.19 263 SER A O 1
ATOM 2003 N N . LEU A 1 264 ? 6.797 8.911 -20.966 1.00 89.56 264 LEU A N 1
ATOM 2004 C CA . LEU A 1 264 ? 7.093 7.532 -20.601 1.00 89.56 264 LEU A CA 1
ATOM 2005 C C . LEU A 1 264 ? 5.896 6.906 -19.888 1.00 89.56 264 LEU A C 1
ATOM 2007 O O . LEU A 1 264 ? 5.301 7.532 -18.999 1.00 89.56 264 LEU A O 1
ATOM 2011 N N . SER A 1 265 ? 5.587 5.655 -20.220 1.00 86.06 265 SER A N 1
ATOM 2012 C CA . SER A 1 265 ? 4.726 4.836 -19.367 1.00 86.06 265 SER A CA 1
ATOM 2013 C C . SER A 1 265 ? 5.362 4.685 -17.979 1.00 86.06 265 SER A C 1
ATOM 2015 O O . SER A 1 265 ? 6.563 4.902 -17.805 1.00 86.06 265 SER A O 1
ATOM 2017 N N . PHE A 1 266 ? 4.573 4.312 -16.971 1.00 80.31 266 PHE A N 1
ATOM 2018 C CA . PHE A 1 266 ? 5.109 4.092 -15.624 1.00 80.31 266 PHE A CA 1
ATOM 2019 C C . PHE A 1 266 ? 6.234 3.042 -15.612 1.00 80.31 266 PHE A C 1
ATOM 2021 O O . PHE A 1 266 ? 7.228 3.194 -14.911 1.00 80.31 266 PHE A O 1
ATOM 2028 N N . LEU A 1 267 ? 6.121 2.009 -16.446 1.00 79.81 267 LEU A N 1
ATOM 2029 C CA . LEU A 1 267 ? 7.105 0.934 -16.538 1.00 79.81 267 LEU A CA 1
ATOM 2030 C C . LEU A 1 267 ? 8.373 1.376 -17.265 1.00 79.81 267 LEU A C 1
ATOM 2032 O O . LEU A 1 267 ? 9.465 1.160 -16.748 1.00 79.81 267 LEU A O 1
ATOM 2036 N N . GLN A 1 268 ? 8.251 2.096 -18.382 1.00 87.56 268 GLN A N 1
ATOM 2037 C CA . GLN A 1 268 ? 9.390 2.762 -19.018 1.00 87.56 268 GLN A CA 1
ATOM 2038 C C . GLN A 1 268 ? 10.111 3.700 -18.049 1.00 87.56 268 GLN A C 1
ATOM 2040 O O . GLN A 1 268 ? 11.339 3.726 -18.021 1.00 87.56 268 GLN A O 1
ATOM 2045 N N . PHE A 1 269 ? 9.348 4.437 -17.243 1.00 88.69 269 PHE A N 1
ATOM 2046 C CA . PHE A 1 269 ? 9.861 5.402 -16.280 1.00 88.69 269 PHE A CA 1
ATOM 2047 C C . PHE A 1 269 ? 10.768 4.750 -15.221 1.00 88.69 269 PHE A C 1
ATOM 2049 O O . PHE A 1 269 ? 11.817 5.307 -14.915 1.00 88.69 269 PHE A O 1
ATOM 2056 N N . ARG A 1 270 ? 10.462 3.530 -14.750 1.00 85.94 270 ARG A N 1
ATOM 2057 C CA . ARG A 1 270 ? 11.330 2.794 -13.801 1.00 85.94 270 ARG A CA 1
ATOM 2058 C C . ARG A 1 270 ? 12.655 2.296 -14.392 1.00 85.94 270 ARG A C 1
ATOM 2060 O O . ARG A 1 270 ? 13.528 1.880 -13.642 1.00 85.94 270 ARG A O 1
ATOM 2067 N N . ARG A 1 271 ? 12.811 2.304 -15.718 1.00 87.38 271 ARG A N 1
ATOM 2068 C CA . ARG A 1 271 ? 13.998 1.777 -16.430 1.00 87.38 271 ARG A CA 1
ATOM 2069 C C . ARG A 1 271 ? 14.895 2.879 -16.981 1.00 87.38 271 ARG A C 1
ATOM 2071 O O . ARG A 1 271 ? 15.709 2.641 -17.877 1.00 87.38 271 ARG A O 1
ATOM 2078 N N . VAL A 1 272 ? 14.663 4.109 -16.547 1.00 91.62 272 VAL A N 1
ATOM 2079 C CA . VAL A 1 272 ? 15.481 5.245 -16.941 1.00 91.62 272 VAL A CA 1
ATOM 2080 C C . VAL A 1 272 ? 16.779 5.199 -16.144 1.00 91.62 272 VAL A C 1
ATOM 2082 O O . VAL A 1 272 ? 16.762 5.183 -14.917 1.00 91.62 272 VAL A O 1
ATOM 2085 N N . ASP A 1 273 ? 17.909 5.198 -16.847 1.00 91.88 273 ASP A N 1
ATOM 2086 C CA . ASP A 1 273 ? 19.222 5.343 -16.225 1.00 91.88 273 ASP A CA 1
ATOM 2087 C C . ASP A 1 273 ? 19.462 6.818 -15.879 1.00 91.88 273 ASP A C 1
ATOM 2089 O O . ASP A 1 273 ? 19.709 7.649 -16.758 1.00 91.88 273 ASP A O 1
ATOM 2093 N N . LEU A 1 274 ? 19.380 7.142 -14.586 1.00 93.69 274 LEU A N 1
ATOM 2094 C CA . LEU A 1 274 ? 19.520 8.511 -14.081 1.00 93.69 274 LEU A CA 1
ATOM 2095 C C . LEU A 1 274 ? 20.882 9.129 -14.418 1.00 93.69 274 LEU A C 1
ATOM 2097 O O . LEU A 1 274 ? 20.968 10.342 -14.617 1.00 93.69 274 LEU A O 1
ATOM 2101 N N . SER A 1 275 ? 21.932 8.308 -14.532 1.00 92.94 275 SER A N 1
ATOM 2102 C CA . SER A 1 275 ? 23.287 8.780 -14.845 1.00 92.94 275 SER A CA 1
ATOM 2103 C C . SER A 1 275 ? 23.406 9.350 -16.261 1.00 92.94 275 SER A C 1
ATOM 2105 O O . SER A 1 275 ? 24.297 10.149 -16.546 1.00 92.94 275 SER A O 1
ATOM 2107 N N . GLN A 1 276 ? 22.481 8.974 -17.144 1.00 93.31 276 GLN A N 1
ATOM 2108 C CA . GLN A 1 276 ? 22.459 9.390 -18.541 1.00 93.31 276 GLN A CA 1
ATOM 2109 C C . GLN A 1 276 ? 21.459 10.524 -18.822 1.00 93.31 276 GLN A C 1
ATOM 2111 O O . GLN A 1 276 ? 21.395 11.018 -19.950 1.00 93.31 276 GLN A O 1
ATOM 2116 N N . LEU A 1 277 ? 20.679 10.960 -17.826 1.00 93.94 277 LEU A N 1
ATOM 2117 C CA . LEU A 1 277 ? 19.793 12.116 -17.966 1.00 93.94 277 LEU A CA 1
ATOM 2118 C C . LEU A 1 277 ? 20.590 13.424 -17.941 1.00 93.94 277 LEU A C 1
ATOM 2120 O O . LEU A 1 277 ? 21.553 13.577 -17.184 1.00 93.94 277 LEU A O 1
ATOM 2124 N N . ASN A 1 278 ? 20.171 14.405 -18.739 1.00 93.88 278 ASN A N 1
ATOM 2125 C CA . ASN A 1 278 ? 20.629 15.783 -18.546 1.00 93.88 278 ASN A CA 1
ATOM 2126 C C . ASN A 1 278 ? 19.931 16.430 -17.329 1.00 93.88 278 ASN A C 1
ATOM 2128 O O . ASN A 1 278 ? 18.976 15.873 -16.791 1.00 93.88 278 ASN A O 1
ATOM 2132 N N . ASP A 1 279 ? 20.403 17.596 -16.884 1.00 95.56 279 ASP A N 1
ATOM 2133 C CA . ASP A 1 279 ? 19.913 18.224 -15.644 1.00 95.56 279 ASP A CA 1
ATOM 2134 C C . ASP A 1 279 ? 18.423 18.606 -15.698 1.00 95.56 279 ASP A C 1
ATOM 2136 O O . ASP A 1 279 ? 17.724 18.503 -14.687 1.00 95.56 279 ASP A O 1
ATOM 2140 N N . ASP A 1 280 ? 17.918 18.999 -16.874 1.00 93.25 280 ASP A N 1
ATOM 2141 C CA . ASP A 1 280 ? 16.499 19.328 -17.068 1.00 93.25 280 ASP A CA 1
ATOM 2142 C C . ASP A 1 280 ? 15.643 18.059 -16.987 1.00 93.25 280 ASP A C 1
ATOM 2144 O O . ASP A 1 280 ? 14.666 17.997 -16.243 1.00 93.25 280 ASP A O 1
ATOM 2148 N N . GLN A 1 281 ? 16.059 17.001 -17.688 1.00 93.94 281 GLN A N 1
ATOM 2149 C CA . GLN A 1 281 ? 15.393 15.703 -17.650 1.00 93.94 281 GLN A CA 1
ATOM 2150 C C . GLN A 1 281 ? 15.412 15.094 -16.245 1.00 93.94 281 GLN A C 1
ATOM 2152 O O . GLN A 1 281 ? 14.418 14.497 -15.841 1.00 93.94 281 GLN A O 1
ATOM 2157 N N . LEU A 1 282 ? 16.515 15.229 -15.505 1.00 95.50 282 LEU A N 1
ATOM 2158 C CA . LEU A 1 282 ? 16.641 14.716 -14.142 1.00 95.50 282 LEU A CA 1
ATOM 2159 C C . LEU A 1 282 ? 15.720 15.469 -13.170 1.00 95.50 282 LEU A C 1
ATOM 2161 O O . LEU A 1 282 ? 15.057 14.842 -12.346 1.00 95.50 282 LEU A O 1
ATOM 2165 N N . THR A 1 283 ? 15.620 16.793 -13.312 1.00 95.06 283 THR A N 1
ATOM 2166 C CA . THR A 1 283 ? 14.687 17.631 -12.540 1.00 95.06 283 THR A CA 1
ATOM 2167 C C . THR A 1 283 ? 13.234 17.233 -12.813 1.00 95.06 283 THR A C 1
ATOM 2169 O O . THR A 1 283 ? 12.474 16.968 -11.877 1.00 95.06 283 THR A O 1
ATOM 2172 N N . ASP A 1 284 ? 12.861 17.111 -14.090 1.00 94.00 284 ASP A N 1
ATOM 2173 C CA . ASP A 1 284 ? 11.527 16.666 -14.504 1.00 94.00 284 ASP A CA 1
ATOM 2174 C C . ASP A 1 284 ? 11.225 15.244 -14.012 1.00 94.00 284 ASP A C 1
ATOM 2176 O O . ASP A 1 284 ? 10.102 14.944 -13.599 1.00 94.00 284 ASP A O 1
ATOM 2180 N N . PHE A 1 285 ? 12.222 14.354 -14.052 1.00 95.25 285 PHE A N 1
ATOM 2181 C CA . PHE A 1 285 ? 12.113 12.992 -13.541 1.00 95.25 285 PHE A CA 1
ATOM 2182 C C . PHE A 1 285 ? 11.830 13.002 -12.037 1.00 95.25 285 PHE A C 1
ATOM 2184 O O . PHE A 1 285 ? 10.838 12.418 -11.614 1.00 95.25 285 PHE A O 1
ATOM 2191 N N . ALA A 1 286 ? 12.622 13.720 -11.234 1.00 95.56 286 ALA A N 1
ATOM 2192 C CA . ALA A 1 286 ? 12.423 13.812 -9.787 1.00 95.56 286 ALA A CA 1
ATOM 2193 C C . ALA A 1 286 ? 11.026 14.347 -9.424 1.00 95.56 286 ALA A C 1
ATOM 2195 O O . ALA A 1 286 ? 10.337 13.771 -8.580 1.00 95.56 286 ALA A O 1
ATOM 2196 N N . MET A 1 287 ? 10.566 15.405 -10.105 1.00 93.25 287 MET A N 1
ATOM 2197 C CA . MET A 1 287 ? 9.222 15.955 -9.894 1.00 93.25 287 MET A CA 1
ATOM 2198 C C . MET A 1 287 ? 8.127 14.946 -10.241 1.00 93.25 287 MET A C 1
ATOM 2200 O O . MET A 1 287 ? 7.169 14.787 -9.483 1.00 93.25 287 MET A O 1
ATOM 2204 N N . ARG A 1 288 ? 8.261 14.246 -11.371 1.00 93.81 288 ARG A N 1
ATOM 2205 C CA . ARG A 1 288 ? 7.282 13.240 -11.785 1.00 93.81 288 ARG A CA 1
ATOM 2206 C C . ARG A 1 288 ? 7.265 12.044 -10.834 1.00 93.81 288 ARG A C 1
ATOM 2208 O O . ARG A 1 288 ? 6.178 11.589 -10.497 1.00 93.81 288 ARG A O 1
ATOM 2215 N N . SER A 1 289 ? 8.422 11.569 -10.372 1.00 93.12 289 SER A N 1
ATOM 2216 C CA . SER A 1 289 ? 8.511 10.483 -9.388 1.00 93.12 289 SER A CA 1
ATOM 2217 C C . SER A 1 289 ? 7.767 10.833 -8.102 1.00 93.12 289 SER A C 1
ATOM 2219 O O . SER A 1 289 ? 6.983 10.020 -7.620 1.00 93.12 289 SER A O 1
ATOM 2221 N N . ALA A 1 290 ? 7.939 12.062 -7.600 1.00 90.19 290 ALA A N 1
ATOM 2222 C CA . ALA A 1 290 ? 7.216 12.547 -6.427 1.00 90.19 290 ALA A CA 1
ATOM 2223 C C . ALA A 1 290 ? 5.693 12.607 -6.665 1.00 90.19 290 ALA A C 1
ATOM 2225 O O . ALA A 1 290 ? 4.927 12.143 -5.829 1.00 90.19 290 ALA A O 1
ATOM 2226 N N . ILE A 1 291 ? 5.243 13.109 -7.825 1.00 90.12 291 ILE A N 1
ATOM 2227 C CA . ILE A 1 291 ? 3.810 13.165 -8.189 1.00 90.12 291 ILE A CA 1
ATOM 2228 C C . ILE A 1 291 ? 3.193 11.764 -8.297 1.00 90.12 291 ILE A C 1
ATOM 2230 O O . ILE A 1 291 ? 2.039 11.564 -7.931 1.00 90.12 291 ILE A O 1
ATOM 2234 N N . LEU A 1 292 ? 3.948 10.801 -8.826 1.00 86.25 292 LEU A N 1
ATOM 2235 C CA . LEU A 1 292 ? 3.500 9.419 -8.989 1.00 86.25 292 LEU A CA 1
ATOM 2236 C C . LEU A 1 292 ? 3.567 8.606 -7.688 1.00 86.25 292 LEU A C 1
ATOM 2238 O O . LEU A 1 292 ? 3.156 7.449 -7.701 1.00 86.25 292 LEU A O 1
ATOM 2242 N N . GLY A 1 293 ? 4.109 9.166 -6.600 1.00 84.81 293 GLY A N 1
ATOM 2243 C CA . GLY A 1 293 ? 4.356 8.426 -5.361 1.00 84.81 293 GLY A CA 1
ATOM 2244 C C . GLY A 1 293 ? 5.420 7.331 -5.504 1.00 84.81 293 GLY A C 1
ATOM 2245 O O . GLY A 1 293 ? 5.483 6.424 -4.681 1.00 84.81 293 GLY A O 1
ATOM 2246 N N . ALA A 1 294 ? 6.264 7.387 -6.540 1.00 86.06 294 ALA A N 1
ATOM 2247 C CA . ALA A 1 294 ? 7.365 6.447 -6.739 1.00 86.06 294 ALA A CA 1
ATOM 2248 C C . ALA A 1 294 ? 8.551 6.860 -5.855 1.00 86.06 294 ALA A C 1
ATOM 2250 O O . ALA A 1 294 ? 9.519 7.456 -6.330 1.00 86.06 294 ALA A O 1
ATOM 2251 N N . THR A 1 295 ? 8.429 6.617 -4.548 1.00 87.38 295 THR A N 1
ATOM 2252 C CA . THR A 1 295 ? 9.354 7.122 -3.519 1.00 87.38 295 THR A CA 1
ATOM 2253 C C . THR A 1 295 ? 10.796 6.663 -3.742 1.00 87.38 295 THR A C 1
ATOM 2255 O O . THR A 1 295 ? 11.723 7.440 -3.538 1.00 87.38 295 THR A O 1
ATOM 2258 N N . ASP A 1 296 ? 11.003 5.434 -4.226 1.00 86.00 296 ASP A N 1
ATOM 2259 C CA . ASP A 1 296 ? 12.307 4.869 -4.598 1.00 86.00 296 ASP A CA 1
ATOM 2260 C C . ASP A 1 296 ? 12.970 5.648 -5.734 1.00 86.00 296 ASP A C 1
ATOM 2262 O O . ASP A 1 296 ? 14.135 6.034 -5.632 1.00 86.00 296 ASP A O 1
ATOM 2266 N N . LEU A 1 297 ? 12.208 5.941 -6.784 1.00 90.88 297 LEU A N 1
ATOM 2267 C CA . LEU A 1 297 ? 12.688 6.724 -7.917 1.00 90.88 297 LEU A CA 1
ATOM 2268 C C . LEU A 1 297 ? 12.883 8.198 -7.564 1.00 90.88 297 LEU A C 1
ATOM 2270 O O . LEU A 1 297 ? 13.796 8.833 -8.089 1.00 90.88 297 LEU A O 1
ATOM 2274 N N . ALA A 1 298 ? 12.019 8.756 -6.714 1.00 94.06 298 ALA A N 1
ATOM 2275 C CA . ALA A 1 298 ? 12.121 10.137 -6.261 1.00 94.06 298 ALA A CA 1
ATOM 2276 C C . ALA A 1 298 ? 13.395 10.332 -5.436 1.00 94.06 298 ALA A C 1
ATOM 2278 O O . ALA A 1 298 ? 14.161 11.249 -5.713 1.00 94.06 298 ALA A O 1
ATOM 2279 N N . GLU A 1 299 ? 13.657 9.432 -4.489 1.00 93.62 299 GLU A N 1
ATOM 2280 C CA . GLU A 1 299 ? 14.870 9.445 -3.677 1.00 93.62 299 GLU A CA 1
ATOM 2281 C C . GLU A 1 299 ? 16.129 9.325 -4.539 1.00 93.62 299 GLU A C 1
ATOM 2283 O O . GLU A 1 299 ? 16.988 10.201 -4.471 1.00 93.62 299 GLU A O 1
ATOM 2288 N N . ALA A 1 300 ? 16.201 8.319 -5.419 1.00 94.19 300 ALA A N 1
ATOM 2289 C CA . ALA A 1 300 ? 17.358 8.123 -6.294 1.00 94.19 300 ALA A CA 1
ATOM 2290 C C . ALA A 1 300 ? 17.618 9.334 -7.210 1.00 94.19 300 ALA A C 1
ATOM 2292 O O . ALA A 1 300 ? 18.766 9.714 -7.443 1.00 94.19 300 ALA A O 1
ATOM 2293 N N . ALA A 1 301 ? 16.557 9.968 -7.717 1.00 96.88 301 ALA A N 1
ATOM 2294 C CA . ALA A 1 301 ? 16.678 11.162 -8.543 1.00 96.88 301 ALA A CA 1
ATOM 2295 C C . ALA A 1 301 ? 17.126 12.387 -7.740 1.00 96.88 301 ALA A C 1
ATOM 2297 O O . ALA A 1 301 ? 17.953 13.153 -8.227 1.00 96.88 301 ALA A O 1
ATOM 2298 N N . ILE A 1 302 ? 16.624 12.572 -6.515 1.00 96.88 302 ILE A N 1
ATOM 2299 C CA . ILE A 1 302 ? 17.045 13.679 -5.649 1.00 96.88 302 ILE A CA 1
ATOM 2300 C C . ILE A 1 302 ? 18.500 13.495 -5.208 1.00 96.88 302 ILE A C 1
ATOM 2302 O O . ILE A 1 302 ? 19.260 14.459 -5.270 1.00 96.88 302 ILE A O 1
ATOM 2306 N N . ASP A 1 303 ? 18.913 12.278 -4.846 1.00 95.62 303 ASP A N 1
ATOM 2307 C CA . ASP A 1 303 ? 20.312 11.965 -4.534 1.00 95.62 303 ASP A CA 1
ATOM 2308 C C . ASP A 1 303 ? 21.222 12.324 -5.730 1.00 95.62 303 ASP A C 1
ATOM 2310 O O . ASP A 1 303 ? 22.198 13.056 -5.567 1.00 95.62 303 ASP A O 1
ATOM 2314 N N . ALA A 1 304 ? 20.837 11.950 -6.958 1.00 96.81 304 ALA A N 1
ATOM 2315 C CA . ALA A 1 304 ? 21.569 12.333 -8.170 1.00 96.81 304 ALA A CA 1
ATOM 2316 C C . ALA A 1 304 ? 21.573 13.856 -8.441 1.00 96.81 304 ALA A C 1
ATOM 2318 O O . ALA A 1 304 ? 22.553 14.389 -8.964 1.00 96.81 304 ALA A O 1
ATOM 2319 N N . ILE A 1 305 ? 20.501 14.581 -8.093 1.00 97.38 305 ILE A N 1
ATOM 2320 C CA . ILE A 1 305 ? 20.439 16.051 -8.203 1.00 97.38 305 ILE A CA 1
ATOM 2321 C C . ILE A 1 305 ? 21.414 16.709 -7.223 1.00 97.38 305 ILE A C 1
ATOM 2323 O O . ILE A 1 305 ? 22.095 17.663 -7.592 1.00 97.38 305 ILE A O 1
ATOM 2327 N N . LEU A 1 306 ? 21.520 16.209 -5.989 1.00 95.12 306 LEU A N 1
ATOM 2328 C CA . LEU A 1 306 ? 22.408 16.771 -4.962 1.00 95.12 306 LEU A CA 1
ATOM 2329 C C . LEU A 1 306 ? 23.894 16.704 -5.356 1.00 95.12 306 LEU A C 1
ATOM 2331 O O . LEU A 1 306 ? 24.686 17.554 -4.929 1.00 95.12 306 LEU A O 1
ATOM 2335 N N . GLU A 1 307 ? 24.252 15.737 -6.202 1.00 95.25 307 GLU A N 1
ATOM 2336 C CA . GLU A 1 307 ? 25.591 15.556 -6.770 1.00 95.25 307 GLU A CA 1
ATOM 2337 C C . GLU A 1 307 ? 25.873 16.452 -7.993 1.00 95.25 307 GLU A C 1
ATOM 2339 O O . GLU A 1 307 ? 27.031 16.591 -8.394 1.00 95.25 307 GLU A O 1
ATOM 2344 N N . ARG A 1 308 ? 24.851 17.099 -8.578 1.00 96.19 308 ARG A N 1
ATOM 2345 C CA . ARG A 1 308 ? 24.943 17.872 -9.832 1.00 96.19 308 ARG A CA 1
ATOM 2346 C C . ARG A 1 308 ? 24.610 19.353 -9.595 1.00 96.19 308 ARG A C 1
ATOM 2348 O O . ARG A 1 308 ? 23.431 19.695 -9.528 1.00 96.19 308 ARG A O 1
ATOM 2355 N N . PRO A 1 309 ? 25.611 20.256 -9.498 1.00 94.88 309 PRO A N 1
ATOM 2356 C CA . PRO A 1 309 ? 25.394 21.662 -9.133 1.00 94.88 309 PRO A CA 1
ATOM 2357 C C . PRO A 1 309 ? 24.333 22.389 -9.970 1.00 94.88 309 PRO A C 1
ATOM 2359 O O . PRO A 1 309 ? 23.442 23.009 -9.397 1.00 94.88 309 PRO A O 1
ATOM 2362 N N . ASP A 1 310 ? 24.376 22.248 -11.297 1.00 95.56 310 ASP A N 1
ATOM 2363 C CA . ASP A 1 310 ? 23.444 22.921 -12.213 1.00 95.56 310 ASP A CA 1
ATOM 2364 C C . ASP A 1 310 ? 22.007 22.380 -12.074 1.00 95.56 310 ASP A C 1
ATOM 2366 O O . ASP A 1 310 ? 21.036 23.137 -12.126 1.00 95.56 310 ASP A O 1
ATOM 2370 N N . ALA A 1 311 ? 21.852 21.070 -11.849 1.00 96.75 311 ALA A N 1
ATOM 2371 C CA . ALA A 1 311 ? 20.551 20.466 -11.558 1.00 96.75 311 ALA A CA 1
ATOM 2372 C C . ALA A 1 311 ? 20.019 20.924 -10.192 1.00 96.75 311 ALA A C 1
ATOM 2374 O O . ALA A 1 311 ? 18.839 21.242 -10.060 1.00 96.75 311 ALA A O 1
ATOM 2375 N N . LEU A 1 312 ? 20.889 20.994 -9.181 1.00 96.31 312 LEU A N 1
ATOM 2376 C CA . LEU A 1 312 ? 20.539 21.431 -7.832 1.00 96.31 312 LEU A CA 1
ATOM 2377 C C . LEU A 1 312 ? 20.112 22.901 -7.789 1.00 96.31 312 LEU A C 1
ATOM 2379 O O . LEU A 1 312 ? 19.169 23.236 -7.071 1.00 96.31 312 LEU A O 1
ATOM 2383 N N . GLU A 1 313 ? 20.775 23.768 -8.554 1.00 94.56 313 GLU A N 1
ATOM 2384 C CA . GLU A 1 313 ? 20.390 25.174 -8.696 1.00 94.56 313 GLU A CA 1
ATOM 2385 C C . GLU A 1 313 ? 18.982 25.298 -9.294 1.00 94.56 313 GLU A C 1
ATOM 2387 O O . GLU A 1 313 ? 18.142 26.011 -8.745 1.00 94.56 313 GLU A O 1
ATOM 2392 N N . LYS A 1 314 ? 18.687 24.540 -10.359 1.00 94.62 314 LYS A N 1
ATOM 2393 C CA . LYS A 1 314 ? 17.365 24.523 -11.010 1.00 94.62 314 LYS A CA 1
ATOM 2394 C C . LYS A 1 314 ? 16.266 23.933 -10.127 1.00 94.62 314 LYS A C 1
ATOM 2396 O O . LYS A 1 314 ? 15.163 24.474 -10.073 1.00 94.62 314 LYS A O 1
ATOM 2401 N N . PHE A 1 315 ? 16.542 22.814 -9.459 1.00 96.00 315 PHE A N 1
ATOM 2402 C CA . PHE A 1 315 ? 15.567 22.108 -8.625 1.00 96.00 315 PHE A CA 1
ATOM 2403 C C . PHE A 1 315 ? 15.300 22.830 -7.295 1.00 96.00 315 PHE A C 1
ATOM 2405 O O . PHE A 1 315 ? 14.180 22.802 -6.775 1.00 96.00 315 PHE A O 1
ATOM 2412 N N . GLY A 1 316 ? 16.332 23.485 -6.759 1.00 95.69 316 GLY A N 1
ATOM 2413 C CA . GLY A 1 316 ? 16.336 24.177 -5.479 1.00 95.69 316 GLY A CA 1
ATOM 2414 C C . GLY A 1 316 ? 16.807 23.283 -4.328 1.00 95.69 316 GLY A C 1
ATOM 2415 O O . GLY A 1 316 ? 16.166 22.288 -3.987 1.00 95.69 316 GLY A O 1
ATOM 2416 N N . LEU A 1 317 ? 17.892 23.693 -3.659 1.00 94.75 317 LEU A N 1
ATOM 2417 C CA . LEU A 1 317 ? 18.479 22.989 -2.508 1.00 94.75 317 LEU A CA 1
ATOM 2418 C C . LEU A 1 317 ? 17.464 22.703 -1.394 1.00 94.75 317 LEU A C 1
ATOM 2420 O O . LEU A 1 317 ? 17.413 21.591 -0.872 1.00 94.75 317 LEU A O 1
ATOM 2424 N N . HIS A 1 318 ? 16.652 23.698 -1.030 1.00 91.81 318 HIS A N 1
ATOM 2425 C CA . HIS A 1 318 ? 15.666 23.537 0.037 1.00 91.81 318 HIS A CA 1
ATOM 2426 C C . HIS A 1 318 ? 14.602 22.502 -0.340 1.00 91.81 318 HIS A C 1
ATOM 2428 O O . HIS A 1 318 ? 14.293 21.615 0.450 1.00 91.81 318 HIS A O 1
ATOM 2434 N N . ARG A 1 319 ? 14.103 22.564 -1.580 1.00 94.56 319 ARG A N 1
ATOM 2435 C CA . ARG A 1 319 ? 13.131 21.602 -2.102 1.00 94.56 319 ARG A CA 1
ATOM 2436 C C . ARG A 1 319 ? 13.692 20.182 -2.103 1.00 94.56 319 ARG A C 1
ATOM 2438 O O . ARG A 1 319 ? 13.004 19.272 -1.649 1.00 94.56 319 ARG A O 1
ATOM 2445 N N . ALA A 1 320 ? 14.930 19.999 -2.571 1.00 95.50 320 ALA A N 1
ATOM 2446 C CA . ALA A 1 320 ? 15.621 18.709 -2.531 1.00 95.50 320 ALA A CA 1
ATOM 2447 C C . ALA A 1 320 ? 15.713 18.173 -1.096 1.00 95.50 320 ALA A C 1
ATOM 2449 O O . ALA A 1 320 ? 15.346 17.030 -0.838 1.00 95.50 320 ALA A O 1
ATOM 2450 N N . GLY A 1 321 ? 16.117 19.024 -0.150 1.00 94.81 321 GLY A N 1
ATOM 2451 C CA . GLY A 1 321 ? 16.212 18.671 1.262 1.00 94.81 321 GLY A CA 1
ATOM 2452 C C . GLY A 1 321 ? 14.885 18.283 1.908 1.00 94.81 321 GLY A C 1
ATOM 2453 O O . GLY A 1 321 ? 14.803 17.248 2.565 1.00 94.81 321 GLY A O 1
ATOM 2454 N N . VAL A 1 322 ? 13.832 19.082 1.716 1.00 93.06 322 VAL A N 1
ATOM 2455 C CA . VAL A 1 322 ? 12.487 18.798 2.247 1.00 93.06 322 VAL A CA 1
ATOM 2456 C C . VAL A 1 322 ? 11.936 17.492 1.680 1.00 93.06 322 VAL A C 1
ATOM 2458 O O . VAL A 1 322 ? 11.462 16.656 2.445 1.00 93.06 322 VAL A O 1
ATOM 2461 N N . LEU A 1 323 ? 12.033 17.275 0.365 1.00 94.19 323 LEU A N 1
ATOM 2462 C CA . LEU A 1 323 ? 11.553 16.034 -0.243 1.00 94.19 323 LEU A CA 1
ATOM 2463 C C . LEU A 1 323 ? 12.344 14.827 0.268 1.00 94.19 323 LEU A C 1
ATOM 2465 O O . LEU A 1 323 ? 11.742 13.864 0.728 1.00 94.19 323 LEU A O 1
ATOM 2469 N N . LEU A 1 324 ? 13.676 14.891 0.269 1.00 94.38 324 LEU A N 1
ATOM 2470 C CA . LEU A 1 324 ? 14.508 13.763 0.686 1.00 94.38 324 LEU A CA 1
ATOM 2471 C C . LEU A 1 324 ? 14.371 13.449 2.181 1.00 94.38 324 LEU A C 1
ATOM 2473 O O . LEU A 1 324 ? 14.311 12.283 2.554 1.00 94.38 324 LEU A O 1
ATOM 2477 N N . SER A 1 325 ? 14.274 14.468 3.040 1.00 93.12 325 SER A N 1
ATOM 2478 C CA . SER A 1 325 ? 13.999 14.272 4.472 1.00 93.12 325 SER A CA 1
ATOM 2479 C C . SER A 1 325 ? 12.600 13.712 4.724 1.00 93.12 325 SER A C 1
ATOM 2481 O O . SER A 1 325 ? 12.438 12.890 5.620 1.00 93.12 325 SER A O 1
ATOM 2483 N N . THR A 1 326 ? 11.602 14.098 3.923 1.00 91.38 326 THR A N 1
ATOM 2484 C CA . THR A 1 326 ? 10.246 13.538 4.012 1.00 91.38 326 THR A CA 1
ATOM 2485 C C . THR A 1 326 ? 10.251 12.061 3.634 1.00 91.38 326 THR A C 1
ATOM 2487 O O . THR A 1 326 ? 9.798 11.245 4.431 1.00 91.38 326 THR A O 1
ATOM 2490 N N . LEU A 1 327 ? 10.857 11.709 2.495 1.00 90.50 327 LEU A N 1
ATOM 2491 C CA . LEU A 1 327 ? 10.998 10.322 2.039 1.00 90.50 327 LEU A CA 1
ATOM 2492 C C . LEU A 1 327 ? 11.785 9.468 3.048 1.00 90.50 327 LEU A C 1
ATOM 2494 O O . LEU A 1 327 ? 11.372 8.365 3.399 1.00 90.50 327 LEU A O 1
ATOM 2498 N N . ALA A 1 328 ? 12.894 9.996 3.578 1.00 89.75 328 ALA A N 1
ATOM 2499 C CA . ALA A 1 328 ? 13.682 9.319 4.606 1.00 89.75 328 ALA A CA 1
ATOM 2500 C C . ALA A 1 328 ? 12.879 9.119 5.901 1.00 89.75 328 ALA A C 1
ATOM 2502 O O . ALA A 1 328 ? 12.950 8.052 6.508 1.00 89.75 328 ALA A O 1
ATOM 2503 N N . ARG A 1 329 ? 12.078 10.109 6.315 1.00 86.69 329 ARG A N 1
ATOM 2504 C CA . ARG A 1 329 ? 11.214 10.015 7.498 1.00 86.69 329 ARG A CA 1
ATOM 2505 C C . ARG A 1 329 ? 10.098 8.991 7.313 1.00 86.69 329 ARG A C 1
ATOM 2507 O O . ARG A 1 329 ? 9.872 8.214 8.234 1.00 86.69 329 ARG A O 1
ATOM 2514 N N . GLU A 1 330 ? 9.443 8.969 6.154 1.00 83.56 330 GLU A N 1
ATOM 2515 C CA . GLU A 1 330 ? 8.434 7.956 5.800 1.00 83.56 330 GLU A CA 1
ATOM 2516 C C . GLU A 1 330 ? 9.024 6.545 5.889 1.00 83.56 330 GLU A C 1
ATOM 2518 O O . GLU A 1 330 ? 8.414 5.643 6.452 1.00 83.56 330 GLU A O 1
ATOM 2523 N N . ARG A 1 331 ? 10.284 6.384 5.472 1.00 80.50 331 ARG A N 1
ATOM 2524 C CA . ARG A 1 331 ? 11.035 5.128 5.609 1.00 80.50 331 ARG A CA 1
ATOM 2525 C C . ARG A 1 331 ? 11.601 4.884 7.001 1.00 80.50 331 ARG A C 1
ATOM 2527 O O . ARG A 1 331 ? 12.226 3.850 7.213 1.00 80.50 331 ARG A O 1
ATOM 2534 N N . GLY A 1 332 ? 11.450 5.809 7.947 1.00 80.00 332 GLY A N 1
ATOM 2535 C CA . GLY A 1 332 ? 12.039 5.733 9.285 1.00 80.00 332 GLY A CA 1
ATOM 2536 C C . GLY A 1 332 ? 13.576 5.789 9.314 1.00 80.00 332 GLY A C 1
ATOM 2537 O O . GLY A 1 332 ? 14.187 5.319 10.279 1.00 80.00 332 GLY A O 1
ATOM 2538 N N . ASP A 1 333 ? 14.224 6.326 8.280 1.00 86.12 333 ASP A N 1
ATOM 2539 C CA . ASP A 1 333 ? 15.666 6.573 8.245 1.00 86.12 333 ASP A CA 1
ATOM 2540 C C . ASP A 1 333 ? 15.999 7.927 8.894 1.00 86.12 333 ASP A C 1
ATOM 2542 O O . ASP A 1 333 ? 16.188 8.968 8.252 1.00 86.12 333 ASP A O 1
ATOM 2546 N N . VAL A 1 334 ? 16.058 7.907 10.227 1.00 87.62 334 VAL A N 1
ATOM 2547 C CA . VAL A 1 334 ? 16.395 9.083 11.042 1.00 87.62 334 VAL A CA 1
ATOM 2548 C C . VAL A 1 334 ? 17.805 9.589 10.726 1.00 87.62 334 VAL A C 1
ATOM 2550 O O . VAL A 1 334 ? 18.032 10.798 10.714 1.00 87.62 334 VAL A O 1
ATOM 2553 N N . ALA A 1 335 ? 18.751 8.691 10.435 1.00 90.19 335 ALA A N 1
ATOM 2554 C CA . ALA A 1 335 ? 20.130 9.067 10.145 1.00 90.19 335 ALA A CA 1
ATOM 2555 C C . ALA A 1 335 ? 20.224 9.853 8.831 1.00 90.19 335 ALA A C 1
ATOM 2557 O O . ALA A 1 335 ? 20.813 10.937 8.814 1.00 90.19 335 ALA A O 1
ATOM 2558 N N . LYS A 1 336 ? 19.584 9.364 7.759 1.00 91.00 336 LYS A N 1
ATOM 2559 C CA . LYS A 1 336 ? 19.503 10.087 6.483 1.00 91.00 336 LYS A CA 1
ATOM 2560 C C . LYS A 1 336 ? 18.746 11.403 6.640 1.00 91.00 336 LYS A C 1
ATOM 2562 O O . LYS A 1 336 ? 19.211 12.424 6.144 1.00 91.00 336 LYS A O 1
ATOM 2567 N N . THR A 1 337 ? 17.654 11.420 7.405 1.00 91.06 337 THR A N 1
ATOM 2568 C CA . THR A 1 337 ? 16.896 12.651 7.693 1.00 91.06 337 THR A CA 1
ATOM 2569 C C . THR A 1 337 ? 17.785 13.732 8.319 1.00 91.06 337 THR A C 1
ATOM 2571 O O . THR A 1 337 ? 17.852 14.852 7.810 1.00 91.06 337 THR A O 1
ATOM 2574 N N . LEU A 1 338 ? 18.512 13.398 9.392 1.00 91.56 338 LEU A N 1
ATOM 2575 C CA . LEU A 1 338 ? 19.417 14.334 10.068 1.00 91.56 338 LEU A CA 1
ATOM 2576 C C . LEU A 1 338 ? 20.567 14.772 9.157 1.00 91.56 338 LEU A C 1
ATOM 2578 O O . LEU A 1 338 ? 20.881 15.960 9.097 1.00 91.56 338 LEU A O 1
ATOM 2582 N N . HIS A 1 339 ? 21.146 13.834 8.402 1.00 93.62 339 HIS A N 1
ATOM 2583 C CA . HIS A 1 339 ? 22.210 14.131 7.448 1.00 93.62 339 HIS A CA 1
ATOM 2584 C C . HIS A 1 339 ? 21.771 15.155 6.392 1.00 93.62 339 HIS A C 1
ATOM 2586 O O . HIS A 1 339 ? 22.493 16.115 6.127 1.00 93.62 339 HIS A O 1
ATOM 2592 N N . VAL A 1 340 ? 20.573 14.990 5.826 1.00 92.69 340 VAL A N 1
ATOM 2593 C CA . VAL A 1 340 ? 20.017 15.903 4.817 1.00 92.69 340 VAL A CA 1
ATOM 2594 C C . VAL A 1 340 ? 19.745 17.288 5.405 1.00 92.69 340 VAL A C 1
ATOM 2596 O O . VAL A 1 340 ? 20.082 18.293 4.778 1.00 92.69 340 VAL A O 1
ATOM 2599 N N . ILE A 1 341 ? 19.188 17.364 6.619 1.00 91.06 341 ILE A N 1
ATOM 2600 C CA . ILE A 1 341 ? 18.950 18.641 7.314 1.00 91.06 341 ILE A CA 1
ATOM 2601 C C . ILE A 1 341 ? 20.272 19.384 7.540 1.00 91.06 341 ILE A C 1
ATOM 2603 O O . ILE A 1 341 ? 20.377 20.576 7.239 1.00 91.06 341 ILE A O 1
ATOM 2607 N N . ASP A 1 342 ? 21.297 18.681 8.024 1.00 91.56 342 ASP A N 1
ATOM 2608 C CA . ASP A 1 342 ? 22.621 19.261 8.245 1.00 91.56 342 ASP A CA 1
ATOM 2609 C C . ASP A 1 342 ? 23.283 19.708 6.941 1.00 91.56 342 ASP A C 1
ATOM 2611 O O . ASP A 1 342 ? 23.852 20.801 6.888 1.00 91.56 342 ASP A O 1
ATOM 2615 N N . PHE A 1 343 ? 23.171 18.904 5.881 1.00 90.50 343 PHE A N 1
ATOM 2616 C CA . PHE A 1 343 ? 23.679 19.235 4.553 1.00 90.50 343 PHE A CA 1
ATOM 2617 C C . PHE A 1 343 ? 23.058 20.529 4.010 1.00 90.50 343 PHE A C 1
ATOM 2619 O O . PHE A 1 343 ? 23.781 21.421 3.553 1.00 90.50 343 PHE A O 1
ATOM 2626 N N . VAL A 1 344 ? 21.729 20.664 4.091 1.00 90.75 344 VAL A N 1
ATOM 2627 C CA . VAL A 1 344 ? 21.023 21.874 3.647 1.00 90.75 344 VAL A CA 1
ATOM 2628 C C . VAL A 1 344 ? 21.464 23.074 4.474 1.00 90.75 344 VAL A C 1
ATOM 2630 O O . VAL A 1 344 ? 21.857 24.086 3.897 1.00 90.75 344 VAL A O 1
ATOM 2633 N N . ARG A 1 345 ? 21.483 22.950 5.809 1.00 88.25 345 ARG A N 1
ATOM 2634 C CA . ARG A 1 345 ? 21.897 24.029 6.719 1.00 88.25 345 ARG A CA 1
ATOM 2635 C C . ARG A 1 345 ? 23.295 24.552 6.386 1.00 88.25 345 ARG A C 1
ATOM 2637 O O . ARG A 1 345 ? 23.468 25.752 6.201 1.00 88.25 345 ARG A O 1
ATOM 2644 N N . GLN A 1 346 ? 24.273 23.658 6.232 1.00 89.88 346 GLN A N 1
ATOM 2645 C CA . GLN A 1 346 ? 25.657 24.037 5.922 1.00 89.88 346 GLN A CA 1
ATOM 2646 C C . GLN A 1 346 ? 25.779 24.788 4.590 1.00 89.88 346 GLN A C 1
ATOM 2648 O O . GLN A 1 346 ? 26.568 25.729 4.479 1.00 89.88 346 GLN A O 1
ATOM 2653 N N . ARG A 1 347 ? 24.995 24.403 3.575 1.00 87.06 347 ARG A N 1
ATOM 2654 C CA . ARG A 1 347 ? 25.003 25.079 2.272 1.00 87.06 347 ARG A CA 1
ATOM 2655 C C . ARG A 1 347 ? 24.219 26.393 2.276 1.00 87.06 347 ARG A C 1
ATOM 2657 O O . ARG A 1 347 ? 24.651 27.330 1.610 1.00 87.06 347 ARG A O 1
ATOM 2664 N N . THR A 1 348 ? 23.148 26.519 3.056 1.00 82.75 348 THR A N 1
ATOM 2665 C CA . THR A 1 348 ? 22.407 27.783 3.202 1.00 82.75 348 THR A CA 1
ATOM 2666 C C . THR A 1 348 ? 23.196 28.822 4.004 1.00 82.75 348 THR A C 1
ATOM 2668 O O . THR A 1 348 ? 23.302 29.969 3.569 1.00 82.75 348 THR A O 1
ATOM 2671 N N . ASP A 1 349 ? 23.826 28.434 5.116 1.00 66.69 349 ASP A N 1
ATOM 2672 C CA . ASP A 1 349 ? 24.582 29.353 5.984 1.00 66.69 349 ASP A CA 1
ATOM 2673 C C . ASP A 1 349 ? 25.805 29.968 5.281 1.00 66.69 349 ASP A C 1
ATOM 2675 O O . ASP A 1 349 ? 26.214 31.088 5.590 1.00 66.69 349 ASP A O 1
ATOM 2679 N N . SER A 1 350 ? 26.338 29.293 4.258 1.00 58.09 350 SER A N 1
ATOM 2680 C CA . SER A 1 350 ? 27.417 29.822 3.416 1.00 58.09 350 SER A CA 1
ATOM 2681 C C . SER A 1 350 ? 27.028 31.059 2.585 1.00 58.09 350 SER A C 1
ATOM 2683 O O . SER A 1 350 ? 27.909 31.749 2.074 1.00 58.09 350 SER A O 1
ATOM 2685 N N . THR A 1 351 ? 25.729 31.383 2.489 1.00 56.09 351 THR A N 1
ATOM 2686 C CA . THR A 1 351 ? 25.206 32.536 1.728 1.00 56.09 351 THR A CA 1
ATOM 2687 C C . THR A 1 351 ? 24.804 33.744 2.587 1.00 56.09 351 THR A C 1
ATOM 2689 O O . THR A 1 351 ? 24.398 34.762 2.037 1.00 56.09 351 THR A O 1
ATOM 2692 N N . GLY A 1 352 ? 24.951 33.686 3.920 1.00 48.44 352 GLY A N 1
ATOM 2693 C CA . GLY A 1 352 ? 24.850 34.834 4.843 1.00 48.44 352 GLY A CA 1
ATOM 2694 C C . GLY A 1 352 ? 23.469 35.495 5.032 1.00 48.44 352 GLY A C 1
ATOM 2695 O O . GLY A 1 352 ? 23.211 36.035 6.106 1.00 48.44 352 GLY A O 1
ATOM 2696 N N . GLU A 1 353 ? 22.562 35.431 4.052 1.00 51.97 353 GLU A N 1
ATOM 2697 C CA . GLU A 1 353 ? 21.266 36.140 4.070 1.00 51.97 353 GLU A CA 1
ATOM 2698 C C . GLU A 1 353 ? 20.028 35.216 4.021 1.00 51.97 353 GLU A C 1
ATOM 2700 O O . GLU A 1 353 ? 18.928 35.644 4.369 1.00 51.97 353 GLU A O 1
ATOM 2705 N N . GLY A 1 354 ? 20.179 33.934 3.665 1.00 54.72 354 GLY A N 1
ATOM 2706 C CA . GLY A 1 354 ? 19.045 33.067 3.300 1.00 54.72 354 GLY A CA 1
ATOM 2707 C C . GLY A 1 354 ? 18.114 32.629 4.440 1.00 54.72 354 GLY A C 1
ATOM 2708 O O . GLY A 1 354 ? 16.913 32.483 4.225 1.00 54.72 354 GLY A O 1
ATOM 2709 N N . PHE A 1 355 ? 18.621 32.449 5.665 1.00 48.81 355 PHE A N 1
ATOM 2710 C CA . PHE A 1 355 ? 17.837 31.817 6.740 1.00 48.81 355 PHE A CA 1
ATOM 2711 C C . PHE A 1 355 ? 16.699 32.700 7.293 1.00 48.81 355 PHE A C 1
ATOM 2713 O O . PHE A 1 355 ? 15.694 32.180 7.763 1.00 48.81 355 PHE A O 1
ATOM 2720 N N . ARG A 1 356 ? 16.818 34.038 7.234 1.00 49.00 356 ARG A N 1
ATOM 2721 C CA . ARG A 1 356 ? 15.811 34.957 7.812 1.00 49.00 356 ARG A CA 1
ATOM 2722 C C . ARG A 1 356 ? 14.647 35.303 6.885 1.00 49.00 356 ARG A C 1
ATOM 2724 O O . ARG A 1 356 ? 13.601 35.673 7.393 1.00 49.00 356 ARG A O 1
ATOM 2731 N N . GLN A 1 357 ? 14.810 35.208 5.568 1.00 53.03 357 GLN A N 1
ATOM 2732 C CA . GLN A 1 357 ? 13.773 35.628 4.613 1.00 53.03 357 GLN A CA 1
ATOM 2733 C C . GLN A 1 357 ? 12.719 34.553 4.302 1.00 53.03 357 GLN A C 1
ATOM 2735 O O . GLN A 1 357 ? 11.782 34.850 3.580 1.00 53.03 357 GLN A O 1
ATOM 2740 N N . HIS A 1 358 ? 12.888 33.316 4.780 1.00 50.09 358 HIS A N 1
ATOM 2741 C CA . HIS A 1 358 ? 12.110 32.158 4.307 1.00 50.09 358 HIS A CA 1
ATOM 2742 C C . HIS A 1 358 ? 11.337 31.427 5.426 1.00 50.09 358 HIS A C 1
ATOM 2744 O O . HIS A 1 358 ? 10.871 30.309 5.224 1.00 50.09 358 HIS A O 1
ATOM 2750 N N . LEU A 1 359 ? 11.235 32.039 6.614 1.00 39.88 359 LEU A N 1
ATOM 2751 C CA . LEU A 1 359 ? 10.347 31.611 7.711 1.00 39.88 359 LEU A CA 1
ATOM 2752 C C . LEU A 1 359 ? 9.047 32.443 7.782 1.00 39.88 359 LEU A C 1
ATOM 2754 O O . LEU A 1 359 ? 8.188 32.140 8.609 1.00 39.88 359 LEU A O 1
ATOM 2758 N N . GLU A 1 360 ? 8.920 33.468 6.934 1.00 36.44 360 GLU A N 1
ATOM 2759 C CA . GLU A 1 360 ? 7.678 34.196 6.617 1.00 36.44 360 GLU A CA 1
ATOM 2760 C C . GLU A 1 360 ? 7.147 33.699 5.270 1.00 36.44 360 GLU A C 1
ATOM 2762 O O . GLU A 1 360 ? 5.906 33.610 5.129 1.00 36.44 360 GLU A O 1
#

Foldseek 3Di:
DVVQLVVLQVVLVVDPQLLVSLQSLLVSLLVCLVPDPAKKFWKKKKFAFQDLVVLVVLLVVAQQKAWDPDPDPDLFPGKIFGFPDSPPVDQWTWTFWIKTWHAWDQDPVRPTGTMIMIIGIPVRRVVVVVVSCVRCVVGTPADPVRIDMDTPDIGRPLCVLLQIHTDHPPPDDPVRNQVSLLVSNVVSVVVQQCFQDVQQVRDRLLVQCVDPVRVSSSSSNLSSNCLRNLVRGPNDDSVVVCVVSVRPDDAADDQVPPPALVPDDPSNLVRHDLVPDDLVRLLRSLVVCVVSVVLVSNLVSLVVQVVPVVSCVVNDLVNSLVSNLVSCVVVVNVVSNVVSVVVSVVVQVVVVPRPPPPVD